Protein AF-A0A0W4ZU24-F1 (afdb_monomer)

InterPro domains:
  IPR009011 Mannose-6-phosphate receptor binding domain superfamily [G3DSA:2.70.130.10] (21-176)
  IPR009011 Mannose-6-phosphate receptor binding domain superfamily [SSF50911] (50-176)
  IPR018939 Autophagy-related protein 27 [PF09451] (7-192)
  IPR044865 MRH domain [PS51914] (21-175)

Foldseek 3Di:
DDDDDDDDPPPPPPPPPQDQQAQWDDDPNFTFHCVVVQDWFKEWDWDADPQAIKIKIKTAGRRDWDADPPPPDPVQDADGQARIKIWIWGDHPHDIDTDDIDGAHFDDKDWDDDPFFIKIKGARDPDPPQRAIEIEAEGADLCDVPPDVPQHWYFDDADPNYGYIYGYDNRGGPPDPPPPPPPPDPDDDDDDDDDDDDPPPVVVVVCVVCVVVVVVVVVVVVVVVVVVVPDDDDDDDDDD

Structure (mmCIF, N/CA/C/O backbone):
data_AF-A0A0W4ZU24-F1
#
_entry.id   AF-A0A0W4ZU24-F1
#
loop_
_atom_site.group_PDB
_atom_site.id
_atom_site.type_symbol
_atom_site.label_atom_id
_atom_site.label_alt_id
_atom_site.label_comp_id
_atom_site.label_asym_id
_atom_site.label_entity_id
_atom_site.label_seq_id
_atom_site.pdbx_PDB_ins_code
_atom_site.Cartn_x
_atom_site.Cartn_y
_atom_site.Cartn_z
_atom_site.occupancy
_atom_site.B_iso_or_equiv
_atom_site.auth_seq_id
_atom_site.auth_comp_id
_atom_site.auth_asym_id
_atom_site.auth_atom_id
_atom_site.pdbx_PDB_model_num
ATOM 1 N N . MET A 1 1 ? 40.116 40.214 39.977 1.00 44.97 1 MET A N 1
ATOM 2 C CA . MET A 1 1 ? 39.623 40.575 38.626 1.00 44.97 1 MET A CA 1
ATOM 3 C C . MET A 1 1 ? 40.516 39.820 37.649 1.00 44.97 1 MET A C 1
ATOM 5 O O . MET A 1 1 ? 41.708 40.051 37.698 1.00 44.97 1 MET A O 1
ATOM 9 N N . TYR A 1 2 ? 40.093 38.803 36.900 1.00 41.78 2 TYR A N 1
ATOM 10 C CA . TYR A 1 2 ? 38.883 38.695 36.090 1.00 41.78 2 TYR A CA 1
ATOM 11 C C . TYR A 1 2 ? 38.268 37.291 36.139 1.00 41.78 2 TYR A C 1
ATOM 13 O O . TYR A 1 2 ? 38.960 36.280 36.195 1.00 41.78 2 TYR A O 1
ATOM 21 N N . SER A 1 3 ? 36.939 37.297 36.147 1.00 45.00 3 SER A N 1
ATOM 22 C CA . SER A 1 3 ? 36.024 36.166 36.197 1.00 45.00 3 SER A CA 1
ATOM 23 C C . SER A 1 3 ? 35.655 35.723 34.779 1.00 45.00 3 SER A C 1
ATOM 25 O O . SER A 1 3 ? 35.338 36.563 33.946 1.00 45.00 3 SER A O 1
ATOM 27 N N . VAL A 1 4 ? 35.702 34.406 34.565 1.00 52.16 4 VAL A N 1
ATOM 28 C CA . VAL A 1 4 ? 34.803 33.542 33.773 1.00 52.16 4 VAL A CA 1
ATOM 29 C C . VAL A 1 4 ? 33.925 34.219 32.711 1.00 52.16 4 VAL A C 1
ATOM 31 O O . VAL A 1 4 ? 33.015 34.959 33.064 1.00 52.16 4 VAL A O 1
ATOM 34 N N . LEU A 1 5 ? 34.055 33.800 31.446 1.00 47.28 5 LEU A N 1
ATOM 35 C CA . LEU A 1 5 ? 32.887 33.613 30.575 1.00 47.28 5 LEU A CA 1
ATOM 36 C C . LEU A 1 5 ? 33.184 32.579 29.472 1.00 47.28 5 LEU A C 1
ATOM 38 O O . LEU A 1 5 ? 33.719 32.887 28.411 1.00 47.28 5 LEU A O 1
ATOM 42 N N . TRP A 1 6 ? 32.842 31.323 29.758 1.00 46.84 6 TRP A N 1
ATOM 43 C CA . TRP A 1 6 ? 32.669 30.271 28.759 1.00 46.84 6 TRP A CA 1
ATOM 44 C C . TRP A 1 6 ? 31.295 30.461 28.109 1.00 46.84 6 TRP A C 1
ATOM 46 O O . TRP A 1 6 ? 30.276 30.285 28.774 1.00 46.84 6 TRP A O 1
ATOM 56 N N . VAL A 1 7 ? 31.244 30.811 26.823 1.00 53.88 7 VAL A N 1
ATOM 57 C CA . VAL A 1 7 ? 29.999 30.754 26.042 1.00 53.88 7 VAL A CA 1
ATOM 58 C C . VAL A 1 7 ? 29.923 29.371 25.405 1.00 53.88 7 VAL A C 1
ATOM 60 O O . VAL A 1 7 ? 30.578 29.089 24.405 1.00 53.88 7 VAL A O 1
ATOM 63 N N . LEU A 1 8 ? 29.142 28.487 26.026 1.00 53.09 8 LEU A N 1
ATOM 64 C CA . LEU A 1 8 ? 28.754 27.207 25.445 1.00 53.09 8 LEU A CA 1
ATOM 65 C C . LEU A 1 8 ? 27.797 27.464 24.277 1.00 53.09 8 LEU A C 1
ATOM 67 O O . LEU A 1 8 ? 26.668 27.918 24.463 1.00 53.09 8 LEU A O 1
ATOM 71 N N . ALA A 1 9 ? 28.260 27.156 23.068 1.00 52.03 9 ALA A N 1
ATOM 72 C CA . ALA A 1 9 ? 27.432 27.088 21.877 1.00 52.03 9 ALA A CA 1
ATOM 73 C C . ALA A 1 9 ? 26.441 25.919 22.012 1.00 52.03 9 ALA A C 1
ATOM 75 O O . ALA A 1 9 ? 26.779 24.760 21.766 1.00 52.03 9 ALA A O 1
ATOM 76 N N . LEU A 1 10 ? 25.204 26.228 22.405 1.00 53.44 10 LEU A N 1
ATOM 77 C CA . LEU A 1 10 ? 24.054 25.339 22.254 1.00 53.44 10 LEU A CA 1
ATOM 78 C C . LEU A 1 10 ? 23.747 25.204 20.758 1.00 53.44 10 LEU A C 1
ATOM 80 O O . LEU A 1 10 ? 22.928 25.928 20.196 1.00 53.44 10 LEU A O 1
ATOM 84 N N . THR A 1 11 ? 24.432 24.276 20.095 1.00 59.53 11 THR A N 1
ATOM 85 C CA . THR A 1 11 ? 23.993 23.780 18.793 1.00 59.53 11 THR A CA 1
ATOM 86 C C . THR A 1 11 ? 22.723 22.970 19.028 1.00 59.53 11 THR A C 1
ATOM 88 O O . THR A 1 11 ? 22.736 21.860 19.558 1.00 59.53 11 THR A O 1
ATOM 91 N N . GLY A 1 12 ? 21.586 23.581 18.699 1.00 53.81 12 GLY A N 1
ATOM 92 C CA . GLY A 1 12 ? 20.299 22.909 18.671 1.00 53.81 12 GLY A CA 1
ATOM 93 C C . GLY A 1 12 ? 20.348 21.776 17.654 1.00 53.81 12 GLY A C 1
ATOM 94 O O . GLY A 1 12 ? 20.214 22.005 16.455 1.00 53.81 12 GLY A O 1
ATOM 95 N N . PHE A 1 13 ? 20.528 20.547 18.138 1.00 48.84 13 PHE A N 1
ATOM 96 C CA . PHE A 1 13 ? 20.163 19.352 17.394 1.00 48.84 13 PHE A CA 1
ATOM 97 C C . PHE A 1 13 ? 18.657 19.421 17.143 1.00 48.84 13 PHE A C 1
ATOM 99 O O . PHE A 1 13 ? 17.849 19.030 17.986 1.00 48.84 13 PHE A O 1
ATOM 106 N N . CYS A 1 14 ? 18.272 19.937 15.978 1.00 45.34 14 CYS A N 1
ATOM 107 C CA . CYS A 1 14 ? 16.951 19.696 15.431 1.00 45.34 14 CYS A CA 1
ATOM 108 C C . CYS A 1 14 ? 16.888 18.188 15.164 1.00 45.34 14 CYS A C 1
ATOM 110 O O . CYS A 1 14 ? 17.401 17.698 14.158 1.00 45.34 14 CYS A O 1
ATOM 112 N N . LYS A 1 15 ? 16.370 17.423 16.130 1.00 39.38 15 LYS A N 1
ATOM 113 C CA . LYS A 1 15 ? 16.057 16.014 15.915 1.00 39.38 15 LYS A CA 1
ATOM 114 C C . LYS A 1 15 ? 15.012 15.990 14.807 1.00 39.38 15 LYS A C 1
ATOM 116 O O . LYS A 1 15 ? 13.873 16.389 15.030 1.00 39.38 15 LYS A O 1
ATOM 121 N N . SER A 1 16 ? 15.408 15.554 13.617 1.00 41.25 16 SER A N 1
ATOM 122 C CA . SER A 1 16 ? 14.472 15.114 12.591 1.00 41.25 16 SER A CA 1
ATOM 123 C C . SER A 1 16 ? 13.737 13.921 13.192 1.00 41.25 16 SER A C 1
ATOM 125 O O . SER A 1 16 ? 14.263 12.810 13.257 1.00 41.25 16 SER A O 1
ATOM 127 N N . VAL A 1 17 ? 12.553 14.170 13.744 1.00 41.75 17 VAL A N 1
ATOM 128 C CA . VAL A 1 17 ? 11.634 13.102 14.119 1.00 41.75 17 VAL A CA 1
ATOM 129 C C . VAL A 1 17 ? 11.127 12.551 12.798 1.00 41.75 17 VAL A C 1
ATOM 131 O O . VAL A 1 17 ? 10.238 13.126 12.186 1.00 41.75 17 VAL A O 1
ATOM 134 N N . PHE A 1 18 ? 11.758 11.485 12.310 1.00 46.06 18 PHE A N 1
ATOM 135 C CA . PHE A 1 18 ? 11.183 10.690 11.23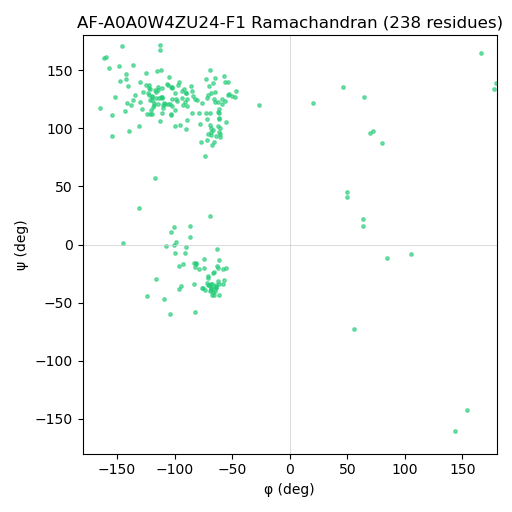6 1.00 46.06 18 PHE A CA 1
ATOM 136 C C . PHE A 1 18 ? 9.860 10.131 11.763 1.00 46.06 18 PHE A C 1
ATOM 138 O O . PHE A 1 18 ? 9.873 9.340 12.710 1.00 46.06 18 PHE A O 1
ATOM 145 N N . GLY A 1 19 ? 8.734 10.567 11.196 1.00 47.31 19 GLY A N 1
ATOM 146 C CA . GLY A 1 19 ? 7.428 10.032 11.544 1.00 47.31 19 GLY A CA 1
ATOM 147 C C . GLY A 1 19 ? 7.389 8.546 11.209 1.00 47.31 19 GLY A C 1
ATOM 148 O O . GLY A 1 19 ? 7.544 8.146 10.057 1.00 47.31 19 GLY A O 1
ATOM 149 N N . PHE A 1 20 ? 7.229 7.698 12.219 1.00 58.06 20 PHE A N 1
ATOM 150 C CA . PHE A 1 20 ? 6.863 6.306 11.999 1.00 58.06 20 PHE A CA 1
ATOM 151 C C . PHE A 1 20 ? 5.338 6.243 11.994 1.00 58.06 20 PHE A C 1
ATOM 153 O O . PHE A 1 20 ? 4.690 6.709 12.934 1.00 58.06 20 PHE A O 1
ATOM 160 N N . PHE A 1 21 ? 4.752 5.699 10.927 1.00 71.25 21 PHE A N 1
ATOM 161 C CA . PHE A 1 21 ? 3.343 5.328 10.956 1.00 71.25 21 PHE A CA 1
ATOM 162 C C . PHE A 1 21 ? 3.167 4.254 12.031 1.00 71.25 21 PHE A C 1
ATOM 164 O O . PHE A 1 21 ? 3.715 3.160 11.911 1.00 71.25 21 PHE A O 1
ATOM 171 N N . ASN A 1 22 ? 2.444 4.587 13.097 1.00 80.12 22 ASN A N 1
ATOM 172 C CA . ASN A 1 22 ? 2.086 3.612 14.113 1.00 80.12 22 ASN A CA 1
ATOM 173 C C . ASN A 1 22 ? 0.856 2.840 13.624 1.00 80.12 22 ASN A C 1
ATOM 175 O O . ASN A 1 22 ? -0.145 3.464 13.268 1.00 80.12 22 ASN A O 1
ATOM 179 N N . CYS A 1 23 ? 0.941 1.509 13.588 1.00 87.06 23 CYS A N 1
ATOM 180 C CA . CYS A 1 23 ? -0.172 0.644 13.191 1.00 87.06 23 CYS A CA 1
ATOM 181 C C . CYS A 1 23 ? -1.265 0.534 14.253 1.00 87.06 23 CYS A C 1
ATOM 183 O O . CYS A 1 23 ? -2.377 0.130 13.918 1.00 87.06 23 CYS A O 1
ATOM 185 N N . ASN A 1 24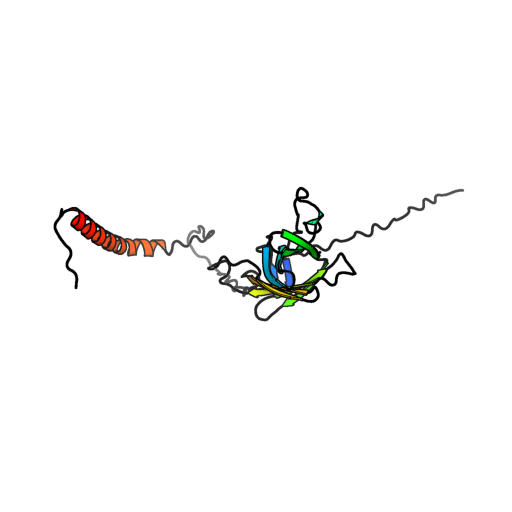 ? -0.973 0.994 15.471 1.00 88.94 24 ASN A N 1
ATOM 186 C CA . ASN A 1 24 ? -1.940 1.143 16.546 1.00 88.94 24 ASN A CA 1
ATOM 187 C C . ASN A 1 24 ? -2.302 2.613 16.698 1.00 88.94 24 ASN A C 1
ATOM 189 O O . ASN A 1 24 ? -1.435 3.464 16.930 1.00 88.94 24 ASN A O 1
ATOM 193 N N . PHE A 1 25 ? -3.581 2.926 16.538 1.00 88.88 25 PHE A N 1
ATOM 194 C CA . PHE A 1 25 ? -4.069 4.291 16.650 1.00 88.88 25 PHE A CA 1
ATOM 195 C C . PHE A 1 25 ? -5.566 4.338 16.931 1.00 88.88 25 PHE A C 1
ATOM 197 O O . PHE A 1 25 ? -6.310 3.405 16.650 1.00 88.88 25 PHE A O 1
ATOM 204 N N . GLU A 1 26 ? -6.003 5.488 17.418 1.00 89.31 26 GLU A N 1
ATOM 205 C CA . GLU A 1 26 ? -7.397 5.776 17.720 1.00 89.31 26 GLU A CA 1
ATOM 206 C C . GLU A 1 26 ? -7.978 6.733 16.670 1.00 89.31 26 GLU A C 1
ATOM 208 O O . GLU A 1 26 ? -7.307 7.678 16.239 1.00 89.31 26 GLU A O 1
ATOM 213 N N . VAL A 1 27 ? -9.212 6.479 16.231 1.00 88.88 27 VAL A N 1
ATOM 214 C CA . VAL A 1 27 ? -10.006 7.387 15.385 1.00 88.88 27 VAL A CA 1
ATOM 215 C C . VAL A 1 27 ? -11.424 7.414 15.937 1.00 88.88 27 VAL A C 1
ATOM 217 O O . VAL A 1 27 ? -12.042 6.360 16.059 1.00 88.88 27 VAL A O 1
ATOM 220 N N . ASP A 1 28 ? -11.939 8.599 16.269 1.00 87.00 28 ASP A N 1
ATOM 221 C CA . ASP A 1 28 ? -13.297 8.791 16.802 1.00 87.00 28 ASP A CA 1
ATOM 222 C C . ASP A 1 28 ? -13.637 7.858 17.987 1.00 87.00 28 ASP A C 1
ATOM 224 O O . ASP A 1 28 ? -14.706 7.251 18.030 1.00 87.00 28 ASP A O 1
ATOM 228 N N . ASN A 1 29 ? -12.713 7.727 18.948 1.00 85.56 29 ASN A N 1
ATOM 229 C CA . ASN A 1 29 ? -12.796 6.836 20.117 1.00 85.56 29 ASN A CA 1
ATOM 230 C C . ASN A 1 29 ? -12.833 5.328 19.807 1.00 85.56 29 ASN A C 1
ATOM 232 O O . ASN A 1 29 ? -13.189 4.517 20.662 1.00 85.56 29 ASN A O 1
ATOM 236 N N . VAL A 1 30 ? -12.474 4.930 18.585 1.00 85.69 30 VAL A N 1
ATOM 237 C CA . VAL A 1 30 ? -12.307 3.526 18.205 1.00 85.69 30 VAL A CA 1
ATOM 238 C C . VAL A 1 30 ? -10.823 3.239 18.026 1.00 85.69 30 VAL A C 1
ATOM 240 O O . VAL A 1 30 ? -10.152 3.853 17.194 1.00 85.69 30 VAL A O 1
ATOM 243 N N . ASN A 1 31 ? -10.319 2.280 18.800 1.00 89.31 31 ASN A N 1
ATOM 244 C CA . ASN A 1 31 ? -8.950 1.797 18.676 1.00 89.31 31 ASN A CA 1
ATOM 245 C C . ASN A 1 31 ? -8.842 0.801 17.523 1.00 89.31 31 ASN A C 1
ATOM 247 O O . ASN A 1 31 ? -9.543 -0.212 17.491 1.00 89.31 31 ASN A O 1
AT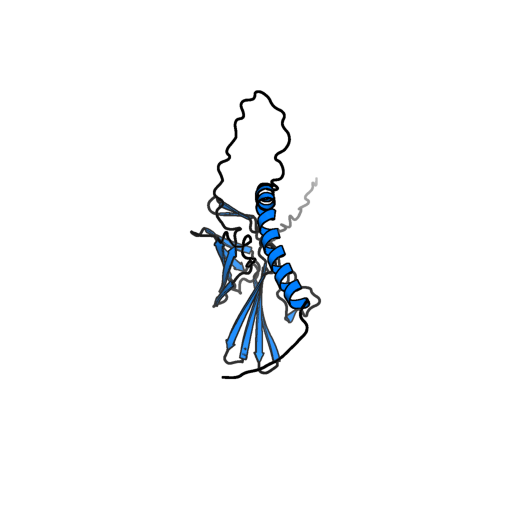OM 251 N N . PHE A 1 32 ? -7.933 1.090 16.599 1.00 89.06 32 PHE A N 1
ATOM 252 C CA . PHE A 1 32 ? -7.578 0.224 15.489 1.00 89.06 32 PHE A CA 1
ATOM 253 C C . PHE A 1 32 ? -6.167 -0.312 15.683 1.00 89.06 32 PHE A C 1
ATOM 255 O O . PHE A 1 32 ? -5.240 0.436 15.999 1.00 89.06 32 PHE A O 1
ATOM 262 N N . ASP A 1 33 ? -6.034 -1.610 15.442 1.00 89.75 33 ASP A N 1
ATOM 263 C CA . ASP A 1 33 ? -4.771 -2.333 15.415 1.00 89.75 33 ASP A CA 1
ATOM 264 C C . ASP A 1 33 ? -4.625 -2.967 14.027 1.00 89.75 33 ASP A C 1
ATOM 266 O O . ASP A 1 33 ? -5.412 -3.828 13.618 1.00 89.75 33 ASP A O 1
ATOM 270 N N . LEU A 1 34 ? -3.647 -2.469 13.270 1.00 89.12 34 LEU A N 1
ATOM 271 C CA . LEU A 1 34 ? -3.301 -2.957 11.937 1.00 89.12 34 LEU A CA 1
ATOM 272 C C . LEU A 1 34 ? -2.036 -3.830 11.936 1.00 89.12 34 LEU A C 1
ATOM 274 O O . LEU A 1 34 ? -1.538 -4.138 10.856 1.00 89.12 34 LEU A O 1
ATOM 278 N N . GLU A 1 35 ? -1.511 -4.251 13.089 1.00 87.56 35 GLU A N 1
ATOM 279 C CA . GLU A 1 35 ? -0.304 -5.091 13.168 1.00 87.56 35 GLU A CA 1
ATOM 280 C C . GLU A 1 35 ? -0.488 -6.448 12.491 1.00 87.56 35 GLU A C 1
ATOM 282 O O . GLU A 1 35 ? 0.439 -6.973 11.880 1.00 87.56 35 GLU A O 1
ATOM 287 N N . ALA A 1 36 ? -1.707 -6.992 12.498 1.00 85.62 36 ALA A N 1
ATOM 288 C CA . ALA A 1 36 ? -2.019 -8.211 11.751 1.00 85.62 36 ALA A CA 1
ATOM 289 C C . ALA A 1 36 ? -1.830 -8.053 10.225 1.00 85.62 36 ALA A C 1
ATOM 291 O O . ALA A 1 36 ? -1.793 -9.048 9.503 1.00 85.62 36 ALA A O 1
ATOM 292 N N . LEU A 1 37 ? -1.688 -6.818 9.728 1.00 87.12 37 LEU A N 1
ATOM 293 C CA . LEU A 1 37 ? -1.349 -6.496 8.344 1.00 87.12 37 LEU A CA 1
ATOM 294 C C . LEU A 1 37 ? 0.140 -6.142 8.166 1.00 87.12 37 LEU A C 1
ATOM 296 O O . LEU A 1 37 ? 0.495 -5.583 7.128 1.00 87.12 37 LEU A O 1
ATOM 300 N N . ASP A 1 38 ? 1.023 -6.443 9.125 1.00 87.88 38 ASP A N 1
ATOM 301 C CA . ASP A 1 38 ? 2.465 -6.184 9.008 1.00 87.88 38 ASP A CA 1
ATOM 302 C C . ASP A 1 38 ? 3.149 -7.166 8.043 1.00 87.88 38 ASP A C 1
ATOM 304 O O . ASP A 1 38 ? 3.836 -8.118 8.416 1.00 87.88 38 ASP A O 1
ATOM 308 N N . ASN A 1 39 ? 2.943 -6.936 6.751 1.00 87.06 39 ASN A N 1
ATOM 309 C CA . ASN A 1 39 ? 3.623 -7.645 5.681 1.00 87.06 39 ASN A CA 1
ATOM 310 C C . ASN A 1 39 ? 3.869 -6.715 4.484 1.00 87.06 39 ASN A C 1
ATOM 312 O O . ASN A 1 39 ? 3.387 -5.582 4.439 1.00 87.06 39 ASN A O 1
ATOM 316 N N . ILE A 1 40 ? 4.656 -7.190 3.518 1.00 88.00 40 ILE A N 1
ATOM 317 C CA . ILE A 1 40 ? 4.821 -6.525 2.228 1.00 88.00 40 ILE A CA 1
ATOM 318 C C . ILE A 1 40 ? 3.805 -7.123 1.263 1.00 88.00 40 ILE A C 1
ATOM 320 O O . ILE A 1 40 ? 3.843 -8.317 0.976 1.00 88.00 40 ILE A O 1
ATOM 324 N N . TYR A 1 41 ? 2.928 -6.271 0.751 1.00 91.12 41 TYR A N 1
ATOM 325 C CA . TYR A 1 41 ? 1.908 -6.634 -0.220 1.00 91.12 41 TYR A CA 1
ATOM 326 C C . TYR A 1 41 ? 2.288 -6.128 -1.599 1.00 91.12 41 TYR A C 1
ATOM 328 O O . TYR A 1 41 ? 2.830 -5.029 -1.738 1.00 91.12 41 TYR A O 1
ATOM 336 N N . TYR A 1 42 ? 1.961 -6.914 -2.619 1.00 90.81 42 TYR A N 1
ATOM 337 C CA . TYR A 1 42 ? 2.250 -6.588 -4.006 1.00 90.81 42 TYR A CA 1
ATOM 338 C C . TYR A 1 42 ? 0.952 -6.427 -4.779 1.00 90.81 42 TYR A C 1
ATOM 340 O O . TYR A 1 42 ? 0.107 -7.316 -4.791 1.00 90.81 42 TYR A O 1
ATOM 348 N N . VAL A 1 43 ? 0.803 -5.283 -5.437 1.00 93.38 43 VAL A N 1
ATOM 349 C CA . VAL A 1 43 ? -0.364 -4.977 -6.258 1.00 93.38 43 VAL A CA 1
ATOM 350 C C . VAL A 1 43 ? 0.101 -4.633 -7.655 1.00 93.38 43 VAL A C 1
ATOM 352 O O . VAL A 1 43 ? 0.723 -3.594 -7.880 1.00 93.38 43 VAL A O 1
ATOM 355 N N . THR A 1 44 ? -0.225 -5.502 -8.602 1.00 91.38 44 THR A N 1
ATOM 356 C CA . THR A 1 44 ? 0.165 -5.340 -9.999 1.00 91.38 44 THR A CA 1
ATOM 357 C C . THR A 1 44 ? -1.025 -4.916 -10.848 1.00 91.38 44 THR A C 1
ATOM 359 O O . THR A 1 44 ? -2.132 -5.430 -10.714 1.00 91.38 44 THR A O 1
ATOM 362 N N . SER A 1 45 ? -0.780 -3.964 -11.742 1.00 91.50 45 SER A N 1
ATOM 363 C CA . SER A 1 45 ? -1.718 -3.512 -12.766 1.00 91.50 45 SER A CA 1
ATOM 364 C C . SER A 1 45 ? -1.056 -3.619 -14.135 1.00 91.50 45 SER A C 1
ATOM 366 O O . SER A 1 45 ? 0.119 -3.283 -14.288 1.00 91.50 45 SER A O 1
ATOM 368 N N . LEU A 1 46 ? -1.813 -4.104 -15.115 1.00 92.06 46 LEU A N 1
ATOM 369 C CA . LEU A 1 46 ? -1.377 -4.279 -16.496 1.00 92.06 46 LEU A CA 1
ATOM 370 C C . LEU A 1 46 ? -2.322 -3.495 -17.402 1.00 92.06 46 LEU A C 1
ATOM 372 O O . LEU A 1 46 ? -3.540 -3.615 -17.267 1.00 92.06 46 LEU A O 1
ATOM 376 N N . TYR A 1 47 ? -1.773 -2.691 -18.304 1.00 90.38 47 TYR A N 1
ATOM 377 C CA . TYR A 1 47 ? -2.550 -1.982 -19.317 1.00 90.38 47 TYR A CA 1
ATOM 378 C C . TYR A 1 47 ? -1.741 -1.805 -20.599 1.00 90.38 47 TYR A C 1
ATOM 380 O O . TYR A 1 47 ? -0.513 -1.755 -20.570 1.00 90.38 47 TYR A O 1
ATOM 388 N N . ASN A 1 48 ? -2.441 -1.692 -21.724 1.00 91.56 48 ASN A N 1
ATOM 389 C CA . ASN A 1 48 ? -1.822 -1.423 -23.017 1.00 91.56 48 ASN A CA 1
ATOM 390 C C . ASN A 1 48 ? -1.637 0.090 -23.180 1.00 91.56 48 ASN A C 1
ATOM 392 O O . ASN A 1 48 ? -2.570 0.855 -22.928 1.00 91.56 48 ASN A O 1
ATOM 396 N N . SER A 1 49 ? -0.445 0.512 -23.585 1.00 88.19 49 SER A N 1
ATOM 397 C CA . SER A 1 49 ? -0.152 1.864 -24.057 1.00 88.19 49 SER A CA 1
ATOM 398 C C . SER A 1 49 ? 0.192 1.829 -25.546 1.00 88.19 49 SER A C 1
ATOM 400 O O . SER A 1 49 ? 0.383 0.759 -26.125 1.00 88.19 49 SER A O 1
ATOM 402 N N . ASP A 1 50 ? 0.322 3.004 -26.159 1.00 87.06 50 ASP A N 1
ATOM 403 C CA . ASP A 1 50 ? 0.745 3.129 -27.561 1.00 87.06 50 ASP A CA 1
ATOM 404 C C . ASP A 1 50 ? 2.174 2.600 -27.800 1.00 87.06 50 ASP A C 1
ATOM 406 O O . ASP A 1 50 ? 2.554 2.295 -28.927 1.00 87.06 50 ASP A O 1
ATOM 410 N N . GLU A 1 51 ? 2.969 2.471 -26.734 1.00 85.94 51 GLU A N 1
ATOM 411 C CA . GLU A 1 51 ? 4.373 2.056 -26.778 1.00 85.94 51 GLU A CA 1
ATOM 412 C C . GLU A 1 51 ? 4.604 0.576 -26.424 1.00 85.94 51 GLU A C 1
ATOM 414 O O . GLU A 1 51 ? 5.743 0.105 -26.520 1.00 85.94 51 GLU A O 1
ATOM 419 N N . GLY A 1 52 ? 3.563 -0.139 -25.980 1.00 88.25 52 GLY A N 1
ATOM 420 C CA . GLY A 1 52 ? 3.643 -1.539 -25.559 1.00 88.25 52 GLY A CA 1
ATOM 421 C C . GLY A 1 52 ? 2.748 -1.883 -24.365 1.00 88.25 52 GLY A C 1
ATOM 422 O O . GLY A 1 52 ? 1.790 -1.182 -24.039 1.00 88.25 52 GLY A O 1
ATOM 423 N N . ILE A 1 53 ? 3.055 -2.991 -23.688 1.00 90.81 53 ILE A N 1
ATOM 424 C CA . ILE A 1 53 ? 2.327 -3.410 -22.483 1.00 90.81 53 ILE A CA 1
ATOM 425 C C . ILE A 1 53 ? 3.022 -2.806 -21.269 1.00 90.81 53 ILE A C 1
ATOM 427 O O . ILE A 1 53 ? 4.200 -3.061 -21.022 1.00 90.81 53 ILE A O 1
ATOM 431 N N . VAL A 1 54 ? 2.294 -2.032 -20.472 1.00 91.62 54 VAL A N 1
ATOM 432 C CA . VAL A 1 54 ? 2.810 -1.465 -19.230 1.00 91.62 54 VAL A CA 1
ATOM 433 C C . VAL A 1 54 ? 2.378 -2.325 -18.052 1.00 91.62 54 VAL A C 1
ATOM 435 O O . VAL A 1 54 ? 1.189 -2.500 -17.787 1.00 91.62 54 VAL A O 1
ATOM 438 N N . ASN A 1 55 ? 3.360 -2.796 -17.292 1.00 91.31 55 ASN A N 1
ATOM 439 C CA . ASN A 1 55 ? 3.174 -3.377 -15.973 1.00 91.31 55 ASN A CA 1
ATOM 440 C C . ASN A 1 55 ? 3.574 -2.354 -14.920 1.00 91.31 55 ASN A C 1
ATOM 442 O O . ASN A 1 55 ? 4.690 -1.839 -14.918 1.00 91.31 55 ASN A O 1
ATOM 446 N N . ARG A 1 56 ? 2.668 -2.066 -13.995 1.00 90.56 56 ARG A N 1
ATOM 447 C CA . ARG A 1 56 ? 2.988 -1.290 -12.807 1.00 90.56 56 ARG A CA 1
ATOM 448 C C . ARG A 1 56 ? 2.733 -2.129 -11.573 1.00 90.56 56 ARG A C 1
ATOM 450 O O . ARG A 1 56 ? 1.588 -2.488 -11.301 1.00 90.56 56 ARG A O 1
ATOM 457 N N . THR A 1 57 ? 3.795 -2.371 -10.816 1.00 91.56 57 THR A N 1
ATOM 458 C CA . THR A 1 57 ? 3.756 -3.127 -9.566 1.00 91.56 57 THR A CA 1
ATOM 459 C C . THR A 1 57 ? 4.020 -2.205 -8.386 1.00 91.56 57 THR A C 1
ATOM 4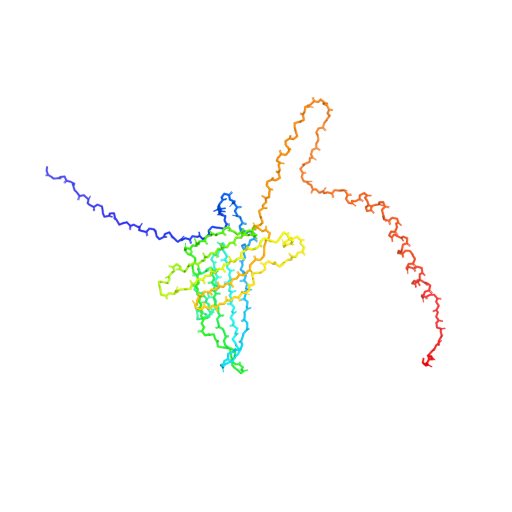61 O O . THR A 1 57 ? 5.011 -1.476 -8.353 1.00 91.56 57 THR A O 1
ATOM 464 N N . TRP A 1 58 ? 3.115 -2.239 -7.414 1.00 92.00 58 TRP A N 1
ATOM 465 C CA . TRP A 1 58 ? 3.201 -1.506 -6.162 1.00 92.00 58 TRP A CA 1
ATOM 466 C C . TRP A 1 58 ? 3.553 -2.459 -5.027 1.00 92.00 58 TRP A C 1
ATOM 468 O O . TRP A 1 58 ? 2.807 -3.394 -4.765 1.00 92.00 58 TRP A O 1
ATOM 478 N N . SER A 1 59 ? 4.665 -2.207 -4.346 1.00 91.19 59 SER A N 1
ATOM 479 C CA . SER A 1 59 ? 5.008 -2.844 -3.072 1.00 91.19 59 SER A CA 1
ATOM 480 C C . SER A 1 59 ? 4.529 -1.942 -1.940 1.00 91.19 59 SER A C 1
ATOM 482 O O . SER A 1 59 ? 4.867 -0.757 -1.923 1.00 91.19 59 SER A O 1
ATOM 484 N N . ILE A 1 60 ? 3.739 -2.468 -1.013 1.00 90.88 60 ILE A N 1
ATOM 485 C CA . ILE A 1 60 ? 3.089 -1.704 0.056 1.00 90.88 60 ILE A CA 1
ATOM 486 C C . ILE A 1 60 ? 3.411 -2.350 1.396 1.00 90.88 60 ILE A C 1
ATOM 488 O O . ILE A 1 60 ? 3.239 -3.552 1.566 1.00 90.88 60 ILE A O 1
ATOM 492 N N . SER A 1 61 ? 3.841 -1.538 2.352 1.00 89.62 61 SER A N 1
ATOM 493 C CA . SER A 1 61 ? 4.071 -1.938 3.733 1.00 89.62 61 SER A CA 1
ATOM 494 C C . SER A 1 61 ? 3.632 -0.816 4.672 1.00 89.62 61 SER A C 1
ATOM 496 O O . SER A 1 61 ? 4.104 0.319 4.566 1.00 89.62 61 SER A O 1
ATOM 498 N N . LEU A 1 62 ? 2.695 -1.123 5.573 1.00 87.69 62 LEU A N 1
ATOM 499 C CA . LEU A 1 62 ? 2.079 -0.128 6.456 1.00 87.69 62 LEU A CA 1
ATOM 500 C C . LEU A 1 62 ? 2.951 0.162 7.681 1.00 87.69 62 LEU A C 1
ATOM 502 O O . LEU A 1 62 ? 3.354 1.305 7.885 1.00 87.69 62 LEU A O 1
ATOM 506 N N . CYS A 1 63 ? 3.255 -0.871 8.471 1.00 86.00 63 CYS A N 1
ATOM 507 C CA . CYS A 1 63 ? 3.885 -0.725 9.788 1.00 86.00 63 CYS A CA 1
ATOM 508 C C . CYS A 1 63 ? 5.405 -0.584 9.702 1.00 86.00 63 CYS A C 1
ATOM 510 O O . CYS A 1 63 ? 6.024 0.152 10.470 1.00 86.00 63 CYS A O 1
ATOM 512 N N . ARG A 1 64 ? 6.018 -1.265 8.731 1.00 84.94 64 ARG A N 1
ATOM 513 C CA . ARG A 1 64 ? 7.467 -1.256 8.522 1.00 84.94 64 ARG A CA 1
ATOM 514 C C . ARG A 1 64 ? 7.850 -0.555 7.228 1.00 84.94 64 ARG A C 1
ATOM 516 O O . ARG A 1 64 ? 7.118 -0.577 6.239 1.00 84.94 64 ARG A O 1
ATOM 523 N N . LYS A 1 65 ? 9.034 0.050 7.225 1.00 85.06 65 LYS A N 1
ATOM 524 C CA . LYS A 1 65 ? 9.631 0.603 6.007 1.00 85.06 65 LYS A CA 1
ATOM 525 C C . LYS A 1 65 ? 10.109 -0.536 5.111 1.00 85.06 65 LYS A C 1
ATOM 527 O O . LYS A 1 65 ? 10.649 -1.528 5.601 1.00 85.06 65 LYS A O 1
ATOM 532 N N . LEU A 1 66 ? 9.944 -0.376 3.804 1.00 83.88 66 LEU A N 1
ATOM 533 C CA . LEU A 1 66 ? 10.455 -1.318 2.821 1.00 83.88 66 LEU A CA 1
ATOM 534 C C . LEU A 1 66 ? 11.984 -1.293 2.857 1.00 83.88 66 LEU A C 1
ATOM 536 O O . LEU A 1 66 ? 12.622 -0.241 2.724 1.00 83.88 66 LEU A O 1
ATOM 540 N N . ASN A 1 67 ? 12.556 -2.477 3.047 1.00 76.50 67 ASN A N 1
ATOM 541 C CA . ASN A 1 67 ? 13.984 -2.709 2.971 1.00 76.50 67 ASN A CA 1
ATOM 542 C C . ASN A 1 67 ? 14.248 -3.591 1.755 1.00 76.50 67 ASN A C 1
ATOM 544 O O . ASN A 1 67 ? 13.913 -4.773 1.755 1.00 76.50 67 ASN A O 1
ATOM 548 N N . PHE A 1 68 ? 14.800 -2.991 0.706 1.00 70.25 68 PHE A N 1
ATOM 549 C CA . PHE A 1 68 ? 15.201 -3.718 -0.487 1.00 70.25 68 PHE A CA 1
ATOM 550 C C . PHE A 1 68 ? 16.676 -4.096 -0.372 1.00 70.25 68 PHE A C 1
ATOM 552 O O . PHE A 1 68 ? 17.517 -3.256 -0.035 1.00 70.25 68 PHE A O 1
ATOM 559 N N . ASP A 1 69 ? 16.994 -5.359 -0.657 1.00 59.75 69 ASP A N 1
ATOM 560 C CA . ASP A 1 69 ? 18.365 -5.852 -0.618 1.00 59.75 69 ASP A CA 1
ATOM 561 C C . ASP A 1 69 ? 19.254 -5.061 -1.584 1.00 59.75 69 ASP A C 1
ATOM 563 O O . ASP A 1 69 ? 19.063 -5.063 -2.800 1.00 59.75 69 ASP A O 1
ATOM 567 N N . LYS A 1 70 ? 20.298 -4.429 -1.039 1.00 56.56 70 LYS A N 1
ATOM 568 C CA . LYS A 1 70 ? 21.254 -3.578 -1.776 1.00 56.56 70 LYS A CA 1
ATOM 569 C C . LYS A 1 70 ? 22.065 -4.321 -2.853 1.00 56.56 70 LYS A C 1
ATOM 571 O O . LYS A 1 70 ? 22.892 -3.697 -3.513 1.00 56.56 70 LYS A O 1
ATOM 576 N N . LYS A 1 71 ? 21.894 -5.644 -2.977 1.00 51.97 71 LYS A N 1
ATOM 577 C CA . LYS A 1 71 ? 22.598 -6.513 -3.935 1.00 51.97 71 LYS A CA 1
ATOM 578 C C . LYS A 1 71 ? 21.986 -6.496 -5.339 1.00 51.97 71 LYS A C 1
ATOM 580 O O . LYS A 1 71 ? 22.661 -6.909 -6.274 1.00 51.97 71 LYS A O 1
ATOM 585 N N . ILE A 1 72 ? 20.754 -6.015 -5.494 1.00 53.72 72 ILE A N 1
ATOM 586 C CA . ILE A 1 72 ? 20.106 -5.815 -6.795 1.00 53.72 72 ILE A CA 1
ATOM 587 C C . ILE A 1 72 ? 20.309 -4.335 -7.188 1.00 53.72 72 ILE A C 1
ATOM 589 O O . ILE A 1 72 ? 20.328 -3.455 -6.327 1.00 53.72 72 ILE A O 1
ATOM 593 N N . SER A 1 73 ? 20.595 -4.055 -8.462 1.00 48.00 73 SER A N 1
ATOM 594 C CA . SER A 1 73 ? 21.055 -2.748 -8.967 1.00 48.00 73 SER A CA 1
ATOM 595 C C . SER A 1 73 ? 20.173 -1.572 -8.512 1.00 48.00 73 SER A C 1
ATOM 597 O O . SER A 1 73 ? 18.959 -1.566 -8.705 1.00 48.00 73 SER A O 1
ATOM 599 N N . LYS A 1 74 ? 20.811 -0.539 -7.938 1.00 51.88 74 LYS A N 1
ATOM 600 C CA . LYS A 1 74 ? 20.180 0.659 -7.339 1.00 51.88 74 LYS A CA 1
ATOM 601 C C . LYS A 1 74 ? 19.234 1.441 -8.266 1.00 51.88 74 LYS A C 1
ATOM 603 O O . LYS A 1 74 ? 18.415 2.197 -7.764 1.00 51.88 74 LYS A O 1
ATOM 608 N N . GLU A 1 75 ? 19.348 1.275 -9.580 1.00 50.03 75 GLU A N 1
ATOM 609 C CA . GLU A 1 75 ? 18.487 1.921 -10.587 1.00 50.03 75 GLU A CA 1
ATOM 610 C C . GLU A 1 75 ? 17.076 1.322 -10.671 1.00 50.03 75 GLU A C 1
ATOM 612 O O . GLU A 1 75 ? 16.152 1.984 -11.133 1.00 50.03 75 GLU A O 1
ATOM 617 N N . TYR A 1 76 ? 16.893 0.090 -10.191 1.00 53.25 76 TYR A N 1
ATOM 618 C CA . TYR A 1 76 ? 15.662 -0.688 -10.371 1.00 53.25 76 TYR A CA 1
ATOM 619 C C . TYR A 1 76 ? 14.830 -0.807 -9.089 1.00 53.25 76 TYR A C 1
ATOM 621 O O . TYR A 1 76 ? 13.768 -1.428 -9.089 1.00 53.25 76 TYR A O 1
ATOM 629 N N . LEU A 1 77 ? 15.312 -0.239 -7.982 1.00 63.97 77 LEU A N 1
ATOM 630 C CA . LEU A 1 77 ? 14.740 -0.427 -6.653 1.00 63.97 77 LEU A CA 1
ATOM 631 C C . LEU A 1 77 ? 14.336 0.905 -6.050 1.00 63.97 77 LEU A C 1
ATOM 633 O O . LEU A 1 77 ? 15.076 1.886 -6.105 1.00 63.97 77 LEU A O 1
ATOM 637 N N . CYS A 1 78 ? 13.165 0.921 -5.424 1.00 68.88 78 CYS A N 1
ATOM 638 C CA . CYS A 1 78 ? 12.734 2.067 -4.643 1.00 68.88 78 CYS A CA 1
ATOM 639 C C . CYS A 1 78 ? 13.743 2.404 -3.551 1.00 68.88 78 CYS A C 1
ATOM 641 O O . CYS A 1 78 ? 14.344 1.520 -2.934 1.00 68.88 78 CYS A O 1
ATOM 643 N N . SER A 1 79 ? 13.882 3.705 -3.292 1.00 66.00 79 SER A N 1
ATOM 644 C CA . SER A 1 79 ? 14.697 4.233 -2.206 1.00 66.00 79 SER A CA 1
ATOM 645 C C . SER A 1 79 ? 14.403 3.482 -0.908 1.00 66.00 79 SER A C 1
ATOM 647 O O . SER A 1 79 ? 13.249 3.352 -0.493 1.00 66.00 79 SER A O 1
ATOM 649 N N . SER A 1 80 ? 15.462 2.974 -0.276 1.00 70.25 80 SER A N 1
ATOM 650 C CA . SER A 1 80 ? 15.372 2.329 1.033 1.00 70.25 80 SER A CA 1
ATOM 651 C C . SER A 1 80 ? 14.660 3.260 2.012 1.00 70.25 80 SER A C 1
ATOM 653 O O . SER A 1 80 ? 15.059 4.414 2.155 1.00 70.25 80 SER A O 1
ATOM 655 N N . GLY A 1 81 ? 13.651 2.751 2.718 1.00 77.31 81 GLY A N 1
ATOM 656 C CA . GLY A 1 81 ? 12.905 3.535 3.703 1.00 77.31 81 GLY A CA 1
ATOM 657 C C . GLY A 1 81 ? 11.502 3.973 3.276 1.00 77.31 81 GLY A C 1
ATOM 658 O O . GLY A 1 81 ? 10.773 4.476 4.130 1.00 77.31 81 GLY A O 1
ATOM 659 N N . ALA A 1 82 ? 11.106 3.778 2.013 1.00 84.88 82 ALA A N 1
ATOM 660 C CA . ALA A 1 82 ? 9.739 4.039 1.558 1.00 84.88 82 ALA A CA 1
ATOM 661 C C . ALA A 1 82 ? 8.747 3.031 2.162 1.00 84.88 82 ALA A C 1
ATOM 663 O O . ALA A 1 82 ? 9.100 1.885 2.418 1.00 84.88 82 ALA A O 1
ATOM 664 N N . ASN A 1 83 ? 7.495 3.431 2.359 1.00 88.38 83 ASN A N 1
ATOM 665 C CA . ASN A 1 83 ? 6.418 2.529 2.783 1.00 88.38 83 ASN A CA 1
ATOM 666 C C . ASN A 1 83 ? 5.637 1.982 1.588 1.00 88.38 83 ASN A C 1
ATOM 668 O O . ASN A 1 83 ? 5.221 0.826 1.585 1.00 88.38 83 ASN A O 1
ATOM 672 N N . ILE A 1 84 ? 5.461 2.808 0.554 1.00 90.06 84 ILE A N 1
ATOM 673 C CA . ILE A 1 84 ? 4.879 2.393 -0.721 1.00 90.06 84 ILE A CA 1
ATOM 674 C C . ILE A 1 84 ? 5.892 2.664 -1.826 1.00 90.06 84 ILE A C 1
ATOM 676 O O . ILE A 1 84 ? 6.499 3.730 -1.894 1.00 90.06 84 ILE A O 1
ATOM 680 N N . CYS A 1 85 ? 6.069 1.684 -2.695 1.00 89.00 85 CYS A N 1
ATOM 681 C CA . CYS A 1 85 ? 7.022 1.692 -3.788 1.00 89.00 85 CYS A CA 1
ATOM 682 C C . CYS A 1 85 ? 6.307 1.291 -5.074 1.00 89.00 85 CYS A C 1
ATOM 684 O O . CYS A 1 85 ? 5.724 0.216 -5.123 1.00 89.00 85 CYS A O 1
ATOM 686 N N . GLY A 1 86 ? 6.343 2.130 -6.103 1.00 89.56 86 GLY A N 1
ATOM 687 C CA . GLY A 1 86 ? 5.789 1.824 -7.419 1.00 89.56 86 GLY A CA 1
ATOM 688 C C . GLY A 1 86 ? 6.891 1.655 -8.450 1.00 89.56 86 GLY A C 1
ATOM 689 O O . GLY A 1 86 ? 7.690 2.569 -8.634 1.00 89.56 86 GLY A O 1
ATOM 690 N N . VAL A 1 87 ? 6.898 0.526 -9.153 1.00 88.25 87 VAL A N 1
ATOM 691 C CA . VAL A 1 87 ? 7.794 0.265 -10.285 1.00 88.25 87 VAL A CA 1
ATOM 692 C C . VAL A 1 87 ? 6.953 0.146 -11.550 1.00 88.25 87 VAL A C 1
ATOM 694 O O . VAL A 1 87 ? 6.045 -0.684 -11.617 1.00 88.25 87 VAL A O 1
ATOM 697 N N . LYS A 1 88 ? 7.222 1.010 -12.535 1.00 89.12 88 LYS A N 1
ATOM 698 C CA . LYS A 1 88 ? 6.639 0.956 -13.880 1.00 89.12 88 LYS A CA 1
ATOM 699 C C . LYS A 1 88 ? 7.635 0.289 -14.825 1.00 89.12 88 LYS A C 1
ATOM 701 O O . LYS A 1 88 ? 8.762 0.760 -14.979 1.00 89.12 88 LYS A O 1
ATOM 706 N N . THR A 1 89 ? 7.173 -0.754 -15.487 1.00 89.00 89 THR A N 1
ATOM 707 C CA . THR A 1 89 ? 7.911 -1.538 -16.466 1.00 89.00 89 THR A CA 1
ATOM 708 C C . THR A 1 89 ? 7.150 -1.525 -17.785 1.00 89.00 89 THR A C 1
ATOM 710 O O . THR A 1 89 ? 5.955 -1.819 -17.812 1.00 89.00 89 THR A O 1
ATOM 713 N N . LEU A 1 90 ? 7.836 -1.182 -18.869 1.00 89.88 90 LEU A N 1
ATOM 714 C CA . LEU A 1 90 ? 7.332 -1.277 -20.231 1.00 89.88 90 LEU A CA 1
ATOM 715 C C . LEU A 1 90 ? 7.874 -2.556 -20.875 1.00 89.88 90 LEU A C 1
ATOM 717 O O . LEU A 1 90 ? 9.077 -2.815 -20.844 1.00 89.88 90 LEU A O 1
ATOM 721 N N . PHE A 1 91 ? 6.974 -3.332 -21.466 1.00 88.75 91 PHE A N 1
ATOM 722 C CA . PHE A 1 91 ? 7.292 -4.462 -22.326 1.00 88.75 91 PHE A CA 1
ATOM 723 C C . PHE A 1 91 ? 7.082 -4.038 -23.776 1.00 88.75 91 PHE A C 1
ATOM 725 O O . PHE A 1 91 ? 5.943 -3.799 -24.193 1.00 88.75 91 PHE A O 1
ATOM 732 N N . ARG A 1 92 ? 8.177 -3.949 -24.534 1.00 87.62 92 ARG A N 1
ATOM 733 C CA . ARG A 1 92 ? 8.167 -3.622 -25.963 1.00 87.62 92 ARG A CA 1
ATOM 734 C C . ARG A 1 92 ? 8.809 -4.767 -26.733 1.00 87.62 92 ARG A C 1
ATOM 736 O O . ARG A 1 92 ? 9.987 -5.040 -26.529 1.00 87.62 92 ARG A O 1
ATOM 743 N N . ASP A 1 93 ? 8.024 -5.425 -27.583 1.00 81.44 93 ASP A N 1
ATOM 744 C CA . ASP A 1 93 ? 8.387 -6.587 -28.409 1.00 81.44 93 ASP A CA 1
ATOM 745 C C . ASP A 1 93 ? 8.956 -7.784 -27.614 1.00 81.44 93 ASP A C 1
ATOM 747 O O . ASP A 1 93 ? 8.262 -8.780 -27.417 1.00 81.44 93 ASP A O 1
ATOM 751 N N . THR A 1 94 ? 10.189 -7.678 -27.110 1.00 79.31 94 THR A N 1
ATOM 752 C CA . THR A 1 94 ? 10.873 -8.653 -26.236 1.00 79.31 94 THR A CA 1
ATOM 753 C C . THR A 1 94 ? 11.782 -8.009 -25.177 1.00 79.31 94 THR A C 1
ATOM 755 O O . THR A 1 94 ? 12.431 -8.719 -24.410 1.00 79.31 94 THR A O 1
ATOM 758 N N . GLU A 1 95 ? 11.856 -6.679 -25.121 1.00 82.62 95 GLU A N 1
ATOM 759 C CA . GLU A 1 95 ? 12.673 -5.937 -24.161 1.00 82.62 95 GLU A CA 1
ATOM 760 C C . GLU A 1 95 ? 11.840 -5.488 -22.955 1.00 82.62 95 GLU A C 1
ATOM 762 O O . GLU A 1 95 ? 10.705 -5.018 -23.086 1.00 82.62 95 GLU A O 1
ATOM 767 N N . LEU A 1 96 ? 12.427 -5.632 -21.763 1.00 81.81 96 LEU A N 1
ATOM 768 C CA . LEU A 1 96 ? 11.871 -5.157 -20.500 1.00 81.81 96 LEU A CA 1
ATOM 769 C C . LEU A 1 96 ? 12.612 -3.884 -20.100 1.00 81.81 96 LEU A C 1
ATOM 771 O O . LEU A 1 96 ? 13.782 -3.930 -19.723 1.00 81.81 96 LEU A O 1
ATOM 775 N N . ILE A 1 97 ? 11.911 -2.756 -20.149 1.00 84.12 97 ILE A N 1
ATOM 776 C CA . ILE A 1 97 ? 12.462 -1.447 -19.803 1.00 84.12 97 ILE A CA 1
A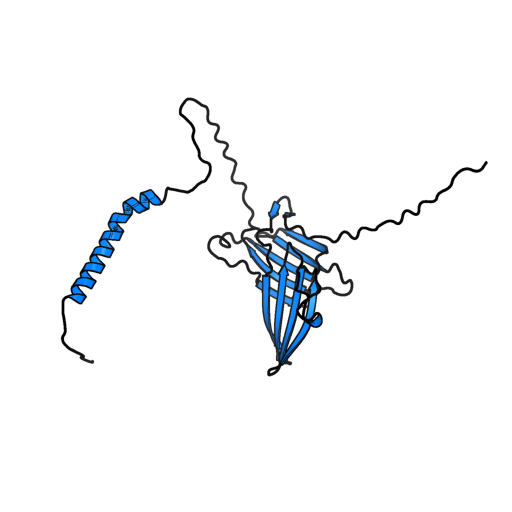TOM 777 C C . ILE A 1 97 ? 11.813 -0.988 -18.499 1.00 84.12 97 ILE A C 1
ATOM 779 O O . ILE A 1 97 ? 10.593 -0.844 -18.412 1.00 84.12 97 ILE A O 1
ATOM 783 N N . VAL A 1 98 ? 12.614 -0.758 -17.458 1.00 81.88 98 VAL A N 1
ATOM 784 C CA . VAL A 1 98 ? 12.122 -0.126 -16.226 1.00 81.88 98 VAL A CA 1
ATOM 785 C C . VAL A 1 98 ? 12.178 1.381 -16.407 1.00 81.88 98 VAL A C 1
ATOM 787 O O . VAL A 1 98 ? 13.248 1.960 -16.542 1.00 81.88 98 VAL A O 1
ATOM 790 N N . GLU A 1 99 ? 11.010 2.011 -16.440 1.00 80.00 99 GLU A N 1
ATOM 791 C CA . GLU A 1 99 ? 10.894 3.422 -16.814 1.00 80.00 99 GLU A CA 1
ATOM 792 C C . GLU A 1 99 ? 10.860 4.352 -15.609 1.00 80.00 99 GLU A C 1
ATOM 794 O O . GLU A 1 99 ? 11.349 5.479 -15.659 1.00 80.00 99 GLU A O 1
ATOM 799 N N . ASN A 1 100 ? 10.185 3.935 -14.535 1.00 79.50 100 ASN A N 1
ATOM 800 C CA . ASN A 1 100 ? 9.897 4.842 -13.437 1.00 79.50 100 ASN A CA 1
ATOM 801 C C . ASN A 1 100 ? 9.779 4.106 -12.109 1.00 79.50 100 ASN A C 1
ATOM 803 O O . ASN A 1 100 ? 8.974 3.185 -11.963 1.00 79.50 100 ASN A O 1
ATOM 807 N N . VAL A 1 101 ? 10.552 4.574 -11.135 1.00 82.31 101 VAL A N 1
ATOM 808 C CA . VAL A 1 101 ? 10.554 4.075 -9.763 1.00 82.31 101 VAL A CA 1
ATOM 809 C C . VAL A 1 101 ? 10.120 5.217 -8.846 1.00 82.31 101 VAL A C 1
ATOM 811 O O . VAL A 1 101 ? 10.733 6.282 -8.835 1.00 82.31 101 VAL A O 1
ATOM 814 N N . GLN A 1 102 ? 9.042 5.011 -8.090 1.00 84.00 102 GLN A N 1
ATOM 815 C CA . GLN A 1 102 ? 8.462 6.009 -7.190 1.00 84.00 102 GLN A CA 1
ATOM 816 C C . GLN A 1 102 ? 8.438 5.487 -5.758 1.00 84.00 102 GLN A C 1
ATOM 818 O O . GLN A 1 102 ? 7.845 4.447 -5.489 1.00 84.00 102 GLN A O 1
ATOM 823 N N . GLY A 1 103 ? 9.041 6.232 -4.832 1.00 84.50 103 GLY A N 1
ATOM 824 C CA . GLY A 1 103 ? 9.002 5.938 -3.399 1.00 84.50 103 GLY A CA 1
ATOM 825 C C . GLY A 1 103 ? 8.139 6.943 -2.640 1.00 84.50 103 GLY A C 1
ATOM 826 O O . GLY A 1 103 ? 8.418 8.144 -2.650 1.00 84.50 103 GLY A O 1
ATOM 827 N N . LEU A 1 104 ? 7.118 6.445 -1.948 1.00 84.56 104 LEU A N 1
ATOM 828 C CA . LEU A 1 104 ? 6.300 7.199 -1.007 1.00 84.56 104 LEU A CA 1
ATOM 829 C C . LEU A 1 104 ? 6.770 6.901 0.420 1.00 84.56 104 LEU A C 1
ATOM 831 O O . LEU A 1 104 ? 6.661 5.771 0.904 1.00 84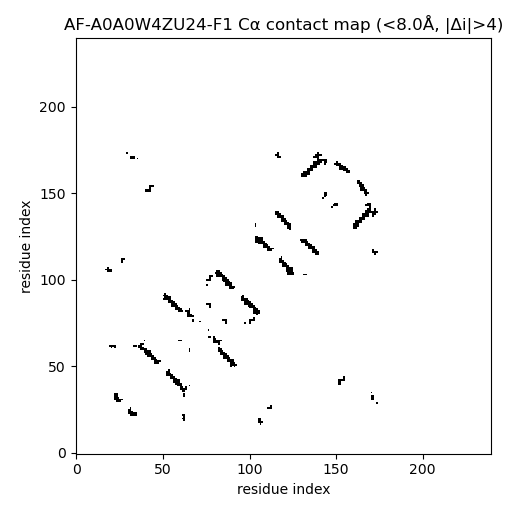.56 104 LEU A O 1
ATOM 835 N N . HIS A 1 105 ? 7.279 7.931 1.086 1.00 86.44 105 HIS A N 1
ATOM 836 C CA . HIS A 1 105 ? 7.711 7.873 2.479 1.00 86.44 105 HIS A CA 1
ATOM 837 C C . HIS A 1 105 ? 6.616 8.521 3.320 1.00 86.44 105 HIS A C 1
ATOM 839 O O . HIS A 1 105 ? 6.280 9.681 3.081 1.00 86.44 105 HIS A O 1
ATOM 845 N N . PHE A 1 106 ? 6.017 7.777 4.247 1.00 81.88 106 PHE A N 1
ATOM 846 C CA . PHE A 1 106 ? 4.951 8.319 5.085 1.00 81.88 106 PHE A CA 1
ATOM 847 C C . PHE A 1 106 ? 5.539 9.309 6.104 1.00 81.88 106 PHE A C 1
ATOM 849 O O . PHE A 1 106 ? 6.433 8.934 6.854 1.00 81.88 106 PHE A O 1
ATOM 856 N N . ASP A 1 107 ? 5.023 10.540 6.151 1.00 67.12 107 ASP A N 1
ATOM 857 C CA . ASP A 1 107 ? 5.170 11.446 7.318 1.00 67.12 107 ASP A CA 1
ATOM 858 C C . ASP A 1 107 ? 3.803 11.898 7.812 1.00 67.12 107 ASP A C 1
ATOM 860 O O . ASP A 1 107 ? 3.539 11.945 9.009 1.00 67.12 107 ASP A O 1
ATOM 864 N N . ILE A 1 108 ? 2.937 12.266 6.867 1.00 63.72 108 ILE A N 1
ATOM 865 C CA . ILE A 1 108 ? 1.642 12.870 7.148 1.00 63.72 108 ILE A CA 1
ATOM 866 C C . ILE A 1 108 ? 0.571 11.928 6.634 1.00 63.72 108 ILE A C 1
ATOM 868 O O . ILE A 1 108 ? 0.624 11.449 5.496 1.00 63.72 108 ILE A O 1
ATOM 872 N N . TYR A 1 109 ? -0.424 11.696 7.477 1.00 78.50 109 TYR A N 1
ATOM 873 C CA . TYR A 1 109 ? -1.600 10.943 7.107 1.00 78.50 109 TYR A CA 1
ATOM 874 C C . TYR A 1 109 ? -2.848 11.542 7.748 1.00 78.50 109 TYR A C 1
ATOM 876 O O . TYR A 1 109 ? -2.811 12.053 8.866 1.00 78.50 109 TYR A O 1
ATOM 884 N N . SER A 1 110 ? -3.966 11.455 7.037 1.00 87.81 110 SER A N 1
ATOM 885 C CA . SER A 1 110 ? -5.292 11.769 7.571 1.00 87.81 110 SER A CA 1
ATOM 886 C C . SER A 1 110 ? -6.120 10.493 7.603 1.00 87.81 110 SER A C 1
ATOM 888 O O . SER A 1 110 ? -6.135 9.735 6.630 1.00 87.81 110 SER A O 1
ATOM 890 N N . LYS A 1 111 ? -6.779 10.246 8.733 1.00 91.00 111 LYS A N 1
ATOM 891 C CA . LYS A 1 111 ? -7.581 9.048 8.983 1.00 91.00 111 LYS A CA 1
ATOM 892 C C . LYS A 1 111 ? -9.035 9.462 9.130 1.00 91.00 111 LYS A C 1
ATOM 894 O O . LYS A 1 111 ? -9.317 10.433 9.826 1.00 91.00 111 LYS A O 1
ATOM 899 N N . TYR A 1 112 ? -9.929 8.717 8.498 1.00 92.06 112 TYR A N 1
ATOM 900 C CA . TYR A 1 112 ? -11.362 8.970 8.544 1.00 92.06 112 TYR A CA 1
ATOM 901 C C . TYR A 1 112 ? -12.100 7.667 8.786 1.00 92.06 112 TYR A C 1
ATOM 903 O O . TYR A 1 112 ? -11.893 6.686 8.063 1.00 92.06 112 TYR A O 1
ATOM 911 N N . LEU A 1 113 ? -12.979 7.662 9.783 1.00 91.62 113 LEU A N 1
ATOM 912 C CA . LEU A 1 113 ? -13.898 6.558 9.979 1.00 91.62 113 LEU A CA 1
ATOM 913 C C . LEU A 1 113 ? -14.936 6.561 8.852 1.00 91.62 113 LEU A C 1
ATOM 915 O O . LEU A 1 113 ? -15.476 7.600 8.475 1.00 91.62 113 LEU A O 1
ATOM 919 N N . THR A 1 114 ? -15.221 5.385 8.304 1.00 90.25 114 THR A N 1
ATOM 920 C CA . THR A 1 114 ? -16.310 5.197 7.342 1.00 90.25 114 THR A CA 1
ATOM 921 C C . THR A 1 114 ? -17.391 4.323 7.967 1.00 90.25 114 THR A C 1
ATOM 923 O O . THR A 1 114 ? -17.172 3.675 8.993 1.00 90.25 114 THR A O 1
ATOM 926 N N . ASN A 1 115 ? -18.565 4.253 7.339 1.00 87.50 115 ASN A N 1
ATOM 927 C CA . ASN A 1 115 ? -19.669 3.435 7.852 1.00 87.50 115 ASN A CA 1
ATOM 928 C C . ASN A 1 115 ? -19.295 1.952 8.016 1.00 87.50 115 ASN A C 1
ATOM 930 O O . ASN A 1 115 ? -19.827 1.295 8.904 1.00 87.50 115 ASN A O 1
ATOM 934 N N . ASN A 1 116 ? -18.383 1.436 7.183 1.00 88.44 116 ASN A N 1
ATOM 935 C CA . ASN A 1 116 ? -18.004 0.021 7.158 1.00 88.44 116 ASN A CA 1
ATOM 936 C C . ASN A 1 116 ? -16.478 -0.194 7.182 1.00 88.44 116 ASN A C 1
ATOM 938 O O . ASN A 1 116 ? -15.969 -1.128 6.562 1.00 88.44 116 ASN A O 1
ATOM 942 N N . GLY A 1 117 ? -15.725 0.691 7.835 1.00 90.50 117 GLY A N 1
ATOM 943 C CA . GLY A 1 117 ? -14.274 0.544 7.942 1.00 90.50 117 GLY A CA 1
ATOM 944 C C . GLY A 1 117 ? -13.540 1.865 8.147 1.00 90.50 117 GLY A C 1
ATOM 945 O O . GLY A 1 117 ? -14.049 2.770 8.805 1.00 90.50 117 GLY A O 1
ATOM 946 N N . LEU A 1 118 ? -12.368 2.005 7.534 1.00 92.94 118 LEU A N 1
ATOM 947 C CA . LEU A 1 118 ? -11.438 3.111 7.757 1.00 92.94 118 LEU A CA 1
ATOM 948 C C . LEU A 1 118 ? -10.801 3.551 6.440 1.00 92.94 118 LEU A C 1
ATOM 950 O O . LEU A 1 118 ? -10.330 2.731 5.661 1.00 92.94 118 LEU A O 1
ATOM 954 N N . GLN A 1 119 ? -10.702 4.854 6.220 1.00 94.56 119 GLN A N 1
ATOM 955 C CA . GLN A 1 119 ? -9.964 5.414 5.097 1.00 94.56 119 GLN A CA 1
ATOM 956 C C . GLN A 1 119 ? -8.726 6.147 5.608 1.00 94.56 119 GLN A C 1
ATOM 958 O O . GLN A 1 119 ? -8.825 7.015 6.475 1.00 94.56 119 GLN A O 1
ATOM 963 N N . ILE A 1 120 ? -7.557 5.805 5.064 1.00 92.31 120 ILE A N 1
ATOM 964 C CA . ILE A 1 120 ? -6.294 6.472 5.389 1.00 92.31 120 ILE A CA 1
ATOM 965 C C . ILE A 1 120 ? -5.712 7.078 4.117 1.00 92.31 120 ILE A C 1
ATOM 967 O O . ILE A 1 120 ? -5.542 6.391 3.106 1.00 92.31 120 ILE A O 1
ATOM 971 N N . PHE A 1 121 ? -5.387 8.364 4.183 1.00 92.06 121 PHE A N 1
ATOM 972 C CA . PHE A 1 121 ? -4.624 9.062 3.157 1.00 92.06 121 PHE A CA 1
ATOM 973 C C . PHE A 1 121 ? -3.187 9.218 3.621 1.00 92.06 121 PHE A C 1
ATOM 975 O O . PHE A 1 121 ? -2.950 9.627 4.752 1.00 92.06 121 PHE A O 1
ATOM 982 N N . PHE A 1 122 ? -2.249 8.931 2.734 1.00 90.12 122 PHE A N 1
ATOM 983 C CA . PHE A 1 122 ? -0.817 9.024 2.943 1.00 90.12 122 PHE A CA 1
ATOM 984 C C . PHE A 1 122 ? -0.240 10.076 2.003 1.00 90.12 122 PHE A C 1
ATOM 986 O O . PHE A 1 122 ? -0.489 10.042 0.793 1.00 90.12 122 PHE A O 1
ATOM 993 N N . TYR A 1 123 ? 0.567 10.973 2.558 1.00 87.25 123 TYR A N 1
ATOM 994 C CA . TYR A 1 123 ? 1.263 12.021 1.819 1.00 87.25 123 TYR A CA 1
ATOM 995 C C . TYR A 1 123 ? 2.777 11.814 1.899 1.00 87.25 123 TYR A C 1
ATOM 997 O O . TYR A 1 123 ? 3.291 11.272 2.881 1.00 87.25 123 TYR A O 1
ATOM 1005 N N . ASN A 1 124 ? 3.491 12.233 0.852 1.00 85.06 124 ASN A N 1
ATOM 1006 C CA . ASN A 1 124 ? 4.937 12.054 0.771 1.00 85.06 124 ASN A CA 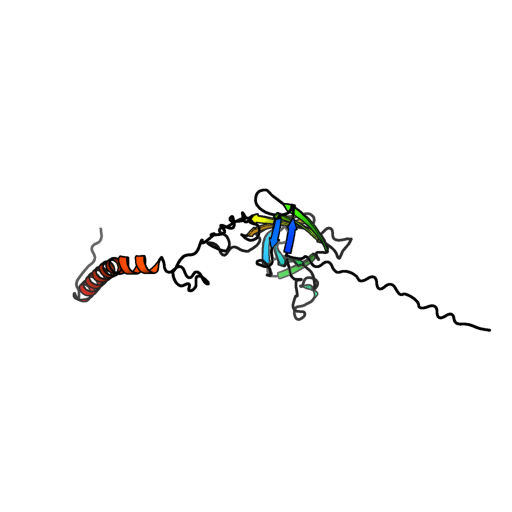1
ATOM 1007 C C . ASN A 1 124 ? 5.689 13.048 1.662 1.00 85.06 124 ASN A C 1
ATOM 1009 O O . ASN A 1 124 ? 5.597 14.256 1.468 1.00 85.06 124 ASN A O 1
ATOM 1013 N N . ALA A 1 125 ? 6.480 12.516 2.590 1.00 71.88 125 ALA A N 1
ATOM 1014 C CA . ALA A 1 125 ? 7.350 13.249 3.505 1.00 71.88 125 ALA A CA 1
ATOM 1015 C C . ALA A 1 125 ? 8.527 13.949 2.814 1.00 71.88 125 ALA A C 1
ATOM 1017 O O . ALA A 1 125 ? 8.923 15.062 3.151 1.00 71.88 125 ALA A O 1
ATOM 1018 N N . GLN A 1 126 ? 9.155 13.232 1.880 1.00 65.88 126 GLN A N 1
ATOM 1019 C CA . GLN A 1 126 ? 10.573 13.440 1.586 1.00 65.88 126 GLN A CA 1
ATOM 1020 C C . GLN A 1 126 ? 10.817 14.372 0.395 1.00 65.88 126 GLN A C 1
ATOM 1022 O O . GLN A 1 126 ? 11.907 14.920 0.250 1.00 65.88 126 GLN A O 1
ATOM 1027 N N . PHE A 1 127 ? 9.810 14.579 -0.453 1.00 62.03 127 PHE A N 1
ATOM 1028 C CA . PHE A 1 127 ? 9.960 15.305 -1.709 1.00 62.03 127 PHE A CA 1
ATOM 1029 C C . PHE A 1 127 ? 8.868 16.365 -1.844 1.00 62.03 127 PHE A C 1
ATOM 1031 O O . PHE A 1 127 ? 7.747 16.046 -2.226 1.00 62.03 127 PHE A O 1
ATOM 1038 N N . ARG A 1 128 ? 9.215 17.635 -1.587 1.00 53.28 128 ARG A N 1
ATOM 1039 C CA . ARG A 1 128 ? 8.314 18.789 -1.792 1.00 53.28 128 ARG A CA 1
ATOM 1040 C C . ARG A 1 128 ? 7.813 18.928 -3.237 1.00 53.28 128 ARG A C 1
ATOM 1042 O O . ARG A 1 128 ? 6.793 19.565 -3.454 1.00 53.28 128 ARG A O 1
ATOM 1049 N N . GLU A 1 129 ? 8.517 18.341 -4.203 1.00 55.06 129 GLU A N 1
ATOM 1050 C CA . GLU A 1 129 ? 8.172 18.387 -5.631 1.00 55.06 129 GLU A CA 1
ATOM 1051 C C . GLU A 1 129 ? 7.317 17.194 -6.090 1.00 55.06 129 GLU A C 1
ATOM 1053 O O . GLU A 1 129 ? 6.666 17.263 -7.131 1.00 55.06 129 GLU A O 1
ATOM 1058 N N . ASN A 1 130 ? 7.261 16.108 -5.308 1.00 63.56 130 ASN A N 1
ATOM 1059 C CA . ASN A 1 130 ? 6.477 14.930 -5.666 1.00 63.56 130 ASN A CA 1
ATOM 1060 C C . ASN A 1 130 ? 5.144 14.945 -4.921 1.00 63.56 130 ASN A C 1
ATOM 1062 O O . ASN A 1 130 ? 5.059 14.503 -3.777 1.00 63.56 130 ASN A O 1
ATOM 1066 N N . ASN A 1 131 ? 4.077 15.324 -5.628 1.00 77.44 131 ASN A N 1
ATOM 1067 C CA . ASN A 1 131 ? 2.682 15.254 -5.161 1.00 77.44 131 ASN A CA 1
ATOM 1068 C C . ASN A 1 131 ? 2.151 13.808 -5.032 1.00 77.44 131 ASN A C 1
ATOM 1070 O O . ASN A 1 131 ? 0.950 13.561 -5.151 1.00 77.44 131 ASN A O 1
ATOM 1074 N N . LEU A 1 132 ? 3.048 12.834 -4.845 1.00 86.62 132 LEU A N 1
ATOM 1075 C CA . LEU A 1 132 ? 2.690 11.435 -4.699 1.00 86.62 132 LEU A CA 1
ATOM 1076 C C . LEU A 1 132 ? 1.887 11.264 -3.412 1.00 86.62 132 LEU A C 1
ATOM 1078 O O . LEU A 1 132 ? 2.347 11.594 -2.320 1.00 86.62 132 LEU A O 1
ATOM 1082 N N . SER A 1 133 ? 0.687 10.730 -3.555 1.00 91.06 133 SER A N 1
ATOM 1083 C CA . SER A 1 133 ? -0.200 10.423 -2.443 1.00 91.06 133 SER A CA 1
ATOM 1084 C C . SER A 1 133 ? -0.827 9.057 -2.653 1.00 91.06 133 SER A C 1
ATOM 1086 O O . SER A 1 133 ? -0.951 8.577 -3.782 1.00 91.06 133 SER A O 1
ATOM 1088 N N . ALA A 1 134 ? -1.211 8.418 -1.558 1.00 93.31 134 ALA A N 1
ATOM 1089 C CA . ALA A 1 134 ? -1.939 7.164 -1.600 1.00 93.31 134 ALA A CA 1
ATOM 1090 C C . ALA A 1 134 ? -3.167 7.248 -0.700 1.00 93.31 134 ALA A C 1
ATOM 1092 O O . ALA A 1 134 ? -3.105 7.786 0.396 1.00 93.31 134 ALA A O 1
ATOM 1093 N N . MET A 1 135 ? -4.280 6.695 -1.152 1.00 94.31 135 MET A N 1
ATOM 1094 C CA . MET A 1 135 ? -5.486 6.501 -0.369 1.00 94.31 135 MET A CA 1
ATOM 1095 C C . MET A 1 135 ? -5.746 5.005 -0.281 1.00 94.31 135 MET A C 1
ATOM 1097 O O . MET A 1 135 ? -5.943 4.338 -1.300 1.00 94.31 135 MET A O 1
ATOM 1101 N N . ILE A 1 136 ? -5.776 4.487 0.939 1.00 94.81 136 ILE A N 1
ATOM 1102 C CA . ILE A 1 136 ? -6.139 3.101 1.203 1.00 94.81 136 ILE A CA 1
ATOM 1103 C C . ILE A 1 136 ? -7.490 3.102 1.905 1.00 94.81 136 ILE A C 1
ATOM 1105 O O . ILE A 1 136 ? -7.646 3.666 2.989 1.00 94.81 136 ILE A O 1
ATOM 1109 N N . ASN A 1 137 ? -8.475 2.491 1.253 1.00 95.56 137 ASN A N 1
ATOM 1110 C CA . ASN A 1 137 ? -9.800 2.283 1.813 1.00 95.56 137 ASN A CA 1
ATOM 1111 C C . ASN A 1 137 ? -9.878 0.882 2.426 1.00 95.56 137 ASN A C 1
ATOM 1113 O O . ASN A 1 137 ? -9.998 -0.105 1.693 1.00 95.56 137 ASN A O 1
ATOM 1117 N N . PHE A 1 138 ? -9.795 0.809 3.751 1.00 94.00 138 PHE A N 1
ATOM 1118 C CA . PHE A 1 138 ? -9.977 -0.416 4.512 1.00 94.00 138 PHE A CA 1
ATOM 1119 C C . PHE A 1 138 ? -11.461 -0.669 4.755 1.00 94.00 138 PHE A C 1
ATOM 1121 O O . PHE A 1 138 ? -12.182 0.182 5.271 1.00 94.00 138 PHE A O 1
ATOM 1128 N N . ILE A 1 139 ? -11.910 -1.865 4.402 1.00 93.56 139 ILE A N 1
ATOM 1129 C CA . ILE A 1 139 ? -13.302 -2.286 4.495 1.00 93.56 139 ILE A CA 1
ATOM 1130 C C . ILE A 1 139 ? -13.366 -3.479 5.432 1.00 93.56 139 ILE A C 1
ATOM 1132 O O . ILE A 1 139 ? -12.661 -4.467 5.217 1.00 93.56 139 ILE A O 1
ATOM 1136 N N . CYS A 1 140 ? -14.235 -3.382 6.433 1.00 91.38 140 CYS A N 1
ATOM 1137 C CA . CYS A 1 140 ? -14.545 -4.488 7.319 1.00 91.38 140 CYS A CA 1
ATOM 1138 C C . CYS A 1 140 ? -15.166 -5.639 6.519 1.00 91.38 140 CYS A C 1
ATOM 1140 O O . CYS A 1 140 ? -16.183 -5.475 5.836 1.00 91.38 140 CYS A O 1
ATOM 1142 N N . ASP A 1 141 ? -14.530 -6.802 6.608 1.00 89.75 141 ASP A N 1
ATOM 1143 C CA . ASP A 1 141 ? -15.054 -8.070 6.117 1.00 89.75 141 ASP A CA 1
ATOM 1144 C C . ASP A 1 141 ? -14.705 -9.155 7.144 1.00 89.75 141 ASP A C 1
ATOM 1146 O O . ASP A 1 141 ? -13.584 -9.661 7.180 1.00 89.75 141 ASP A O 1
ATOM 1150 N N . GLU A 1 142 ? -15.659 -9.493 8.015 1.00 86.38 142 GLU A N 1
ATOM 1151 C CA . GLU A 1 142 ? -15.467 -10.460 9.110 1.00 86.38 142 GLU A CA 1
ATOM 1152 C C . GLU A 1 142 ? -15.120 -11.873 8.617 1.00 86.38 142 GLU A C 1
ATOM 1154 O O . GLU A 1 142 ? -14.579 -12.685 9.365 1.00 86.38 142 GLU A O 1
ATOM 1159 N N . LYS A 1 143 ? -15.422 -12.183 7.350 1.00 82.00 143 LYS A N 1
ATOM 1160 C CA . LYS A 1 143 ? -15.132 -13.492 6.752 1.00 82.00 143 LYS A CA 1
ATOM 1161 C C . LYS A 1 143 ? -13.665 -13.622 6.341 1.00 82.00 143 LYS A C 1
ATOM 1163 O O . LYS A 1 143 ? -13.177 -14.746 6.193 1.00 82.00 143 LYS A O 1
ATOM 1168 N N . VAL A 1 144 ? -12.966 -12.504 6.147 1.00 81.62 144 VAL A N 1
ATOM 1169 C CA . VAL A 1 144 ? -11.533 -12.481 5.829 1.00 81.62 144 VAL A CA 1
ATOM 1170 C C . VAL A 1 144 ? -10.744 -12.891 7.073 1.00 81.62 144 VAL A C 1
ATOM 1172 O O . VAL A 1 144 ? -10.972 -12.378 8.163 1.00 81.62 144 VAL A O 1
ATOM 1175 N N . GLY A 1 145 ? -9.842 -13.861 6.927 1.00 66.31 145 GLY A N 1
ATOM 1176 C CA . GLY A 1 145 ? -9.094 -14.479 8.027 1.00 66.31 145 GLY A CA 1
ATOM 1177 C C . GLY A 1 145 ? -9.819 -15.623 8.749 1.00 66.31 145 GLY A C 1
ATOM 1178 O O . GLY A 1 145 ? -9.175 -16.342 9.505 1.00 66.31 145 GLY A O 1
ATOM 1179 N N . VAL A 1 146 ? -11.121 -15.827 8.502 1.00 67.06 146 VAL A N 1
ATOM 1180 C CA . VAL A 1 146 ? -11.904 -16.949 9.067 1.00 67.06 146 VAL A CA 1
ATOM 1181 C C . VAL A 1 146 ? -12.259 -17.977 7.991 1.00 67.06 146 VAL A C 1
ATOM 1183 O O . VAL A 1 146 ? -12.062 -19.171 8.187 1.00 67.06 146 VAL A O 1
ATOM 1186 N N . TYR A 1 147 ? -12.755 -17.511 6.841 1.00 61.84 147 TYR A N 1
ATOM 1187 C CA . TYR A 1 147 ? -13.174 -18.356 5.715 1.00 61.84 147 TYR A CA 1
ATOM 1188 C C . TYR A 1 147 ? -12.337 -18.127 4.453 1.00 61.84 147 TYR A C 1
ATOM 1190 O O . TYR A 1 147 ? -12.171 -19.043 3.652 1.00 61.84 147 TYR A O 1
ATOM 1198 N N . TYR A 1 148 ? -11.810 -16.913 4.272 1.00 69.56 148 TYR A N 1
ATOM 1199 C CA . TYR A 1 148 ? -10.997 -16.541 3.115 1.00 69.56 148 TYR A CA 1
ATOM 1200 C C . TYR A 1 148 ? -9.626 -16.035 3.560 1.00 69.56 148 TYR A C 1
ATOM 1202 O O . TYR A 1 148 ? -9.541 -15.183 4.441 1.00 69.56 148 TYR A O 1
ATOM 1210 N N . HIS A 1 149 ? -8.566 -16.494 2.896 1.00 66.44 149 HIS A N 1
ATOM 1211 C CA . HIS A 1 149 ? -7.193 -16.002 3.083 1.00 66.44 149 HIS A CA 1
ATOM 1212 C C . HIS A 1 149 ? -6.871 -14.776 2.206 1.00 66.44 149 HIS A C 1
ATOM 1214 O O . HIS A 1 149 ? -5.706 -14.459 1.984 1.00 66.44 149 HIS A O 1
ATOM 1220 N N . GLU A 1 150 ? -7.887 -14.102 1.653 1.00 70.00 150 GLU A N 1
ATOM 1221 C CA . GLU A 1 150 ? -7.692 -12.924 0.803 1.00 70.00 150 GLU A CA 1
ATOM 1222 C C . GLU A 1 150 ? -7.370 -11.703 1.677 1.00 70.00 150 GLU A C 1
ATOM 1224 O O . GLU A 1 150 ? -8.260 -10.964 2.094 1.00 70.00 150 GLU A O 1
ATOM 1229 N N . HIS A 1 151 ? -6.082 -11.521 1.964 1.00 73.44 151 HIS A N 1
ATOM 1230 C CA . HIS A 1 151 ? -5.552 -10.391 2.729 1.00 73.44 151 HIS A CA 1
ATOM 1231 C C . HIS A 1 151 ? -4.940 -9.310 1.842 1.00 73.44 151 HIS A C 1
ATOM 1233 O O . HIS A 1 151 ? -4.468 -8.304 2.363 1.00 73.44 151 HIS A O 1
ATOM 1239 N N . ASP A 1 152 ? -4.938 -9.496 0.524 1.00 88.06 152 ASP A N 1
ATOM 1240 C CA . ASP A 1 152 ? -4.186 -8.622 -0.363 1.00 88.06 152 ASP A CA 1
ATOM 1241 C C . ASP A 1 152 ? -4.990 -7.370 -0.753 1.00 88.06 152 ASP A C 1
ATOM 1243 O O . ASP A 1 152 ? -6.184 -7.449 -1.083 1.00 88.06 152 ASP A O 1
ATOM 1247 N N . PRO A 1 153 ? -4.355 -6.185 -0.750 1.00 93.06 153 PRO A N 1
ATOM 1248 C CA . PRO A 1 153 ? -4.973 -4.976 -1.258 1.00 93.06 153 PRO A CA 1
ATOM 1249 C C . PRO A 1 153 ? -5.241 -5.088 -2.764 1.00 93.06 153 PRO A C 1
ATOM 1251 O O . PRO A 1 153 ? -4.450 -5.620 -3.538 1.00 93.06 153 PRO A O 1
ATOM 1254 N N . LYS A 1 154 ? -6.361 -4.519 -3.203 1.00 94.06 154 LYS A N 1
ATOM 1255 C CA . LYS A 1 154 ? -6.770 -4.456 -4.608 1.00 94.06 154 LYS A CA 1
ATOM 1256 C C . LYS A 1 154 ? -6.516 -3.071 -5.177 1.00 94.06 154 LYS A C 1
ATOM 1258 O O . LYS A 1 154 ? -6.858 -2.059 -4.560 1.00 94.06 154 LYS A O 1
ATOM 1263 N N . PHE A 1 155 ? -5.967 -3.035 -6.386 1.00 94.62 155 PHE A N 1
ATOM 1264 C CA . PHE A 1 155 ? -5.829 -1.809 -7.161 1.00 94.62 155 PHE A CA 1
ATOM 1265 C C . PHE A 1 155 ? -7.203 -1.254 -7.539 1.00 94.62 155 PHE A C 1
ATOM 1267 O O . PHE A 1 155 ? -8.043 -1.992 -8.054 1.00 94.62 155 PHE A O 1
ATOM 1274 N N . ILE A 1 156 ? -7.425 0.041 -7.308 1.00 94.75 156 ILE A N 1
ATOM 1275 C CA . ILE A 1 156 ? -8.588 0.755 -7.846 1.00 94.75 156 ILE A CA 1
ATOM 1276 C C . ILE A 1 156 ? -8.141 1.614 -9.023 1.00 94.75 156 ILE A C 1
ATOM 1278 O O . ILE A 1 156 ? -8.644 1.469 -10.133 1.00 94.75 156 ILE A O 1
ATOM 1282 N N . SER A 1 157 ? -7.217 2.540 -8.770 1.00 94.00 157 SER A N 1
ATOM 1283 C CA . SER A 1 157 ? -6.771 3.499 -9.771 1.00 94.00 157 SER A CA 1
ATOM 1284 C C . SER A 1 157 ? -5.426 4.114 -9.394 1.00 94.00 157 SER A C 1
ATOM 1286 O O . SER A 1 157 ? -5.003 4.101 -8.235 1.00 94.00 157 SER A O 1
ATOM 1288 N N . TYR A 1 158 ? -4.749 4.671 -10.393 1.00 91.81 158 TYR A N 1
ATOM 1289 C CA . TYR A 1 158 ? -3.600 5.541 -10.199 1.00 91.81 158 TYR A CA 1
ATOM 1290 C C . TYR A 1 158 ? -3.637 6.640 -11.256 1.00 91.81 158 TYR A C 1
ATOM 1292 O O . TYR A 1 158 ? -3.537 6.360 -12.450 1.00 91.81 158 TYR A O 1
ATOM 1300 N N . SER A 1 159 ? -3.813 7.886 -10.827 1.00 88.94 159 SER A N 1
ATOM 1301 C CA . SER A 1 159 ? -3.908 9.039 -11.726 1.00 88.94 159 SER A CA 1
ATOM 1302 C C . SER A 1 159 ? -3.327 10.273 -11.059 1.00 88.94 159 SER A C 1
ATOM 1304 O O . SER A 1 159 ? -3.515 10.467 -9.862 1.00 88.94 159 SER A O 1
ATOM 1306 N N . ARG A 1 160 ? -2.611 11.107 -11.824 1.00 86.69 160 ARG A N 1
ATOM 1307 C CA . ARG A 1 160 ? -1.998 12.359 -11.333 1.00 86.69 160 ARG A CA 1
ATOM 1308 C C . ARG A 1 160 ? -1.189 12.171 -10.038 1.00 86.69 160 ARG A C 1
ATOM 1310 O O . ARG A 1 160 ? -1.278 12.988 -9.128 1.00 86.69 160 ARG A O 1
ATOM 1317 N N . SER A 1 161 ? -0.436 11.075 -9.943 1.00 88.62 161 SER A N 1
ATOM 1318 C CA . SER A 1 161 ? 0.344 10.719 -8.747 1.00 88.62 161 SER A CA 1
ATOM 1319 C C . SER A 1 161 ? -0.494 10.432 -7.490 1.00 88.62 161 SER A C 1
ATOM 1321 O O . SER A 1 161 ? 0.025 10.473 -6.381 1.00 88.62 161 SER A O 1
ATOM 1323 N N . HIS A 1 162 ? -1.774 10.094 -7.639 1.00 92.00 162 HIS A N 1
ATOM 1324 C CA . HIS A 1 162 ? -2.639 9.643 -6.554 1.00 92.00 162 HIS A CA 1
ATOM 1325 C C . HIS A 1 162 ? -2.974 8.158 -6.736 1.00 92.00 162 HIS A C 1
ATOM 1327 O O . HIS A 1 162 ? -3.639 7.783 -7.704 1.00 92.00 162 HIS A O 1
ATOM 1333 N N . LEU A 1 163 ? -2.484 7.309 -5.831 1.00 94.00 163 LEU A N 1
ATOM 1334 C CA . LEU A 1 163 ? -2.744 5.869 -5.799 1.00 94.00 163 LEU A CA 1
ATOM 1335 C C . LEU A 1 163 ? -3.977 5.571 -4.950 1.00 94.00 163 LEU A C 1
ATOM 1337 O O . LEU A 1 163 ? -4.049 5.998 -3.805 1.00 94.00 163 LEU A O 1
ATOM 1341 N N . GLN A 1 164 ? -4.913 4.785 -5.471 1.00 95.94 164 GLN A N 1
ATOM 1342 C CA . GLN A 1 164 ? -6.097 4.351 -4.736 1.00 95.94 164 GLN A CA 1
ATOM 1343 C C . GLN A 1 164 ? -6.140 2.832 -4.628 1.00 95.94 164 GLN A C 1
ATOM 1345 O O . GLN A 1 164 ? -6.125 2.118 -5.635 1.00 95.94 164 GLN A O 1
ATOM 1350 N N . LEU A 1 165 ? -6.233 2.348 -3.392 1.00 95.62 165 LEU A N 1
ATOM 1351 C CA . LEU A 1 165 ? -6.289 0.931 -3.061 1.00 95.62 165 LEU A CA 1
ATOM 1352 C C . LEU A 1 165 ? -7.531 0.624 -2.229 1.00 95.62 165 LEU A C 1
ATOM 1354 O O . LEU A 1 165 ? -7.979 1.431 -1.411 1.00 95.62 165 LEU A O 1
ATOM 1358 N N . LYS A 1 166 ? -8.065 -0.578 -2.423 1.00 95.62 166 LYS A N 1
ATOM 1359 C CA . LYS A 1 166 ? -9.156 -1.152 -1.635 1.00 95.62 166 LYS A CA 1
ATOM 1360 C C . LYS A 1 166 ? -8.617 -2.337 -0.858 1.00 95.62 166 LYS A C 1
ATOM 1362 O O . LYS A 1 166 ? -8.093 -3.258 -1.470 1.00 95.62 166 LYS A O 1
ATOM 1367 N N . TRP A 1 167 ? -8.799 -2.363 0.451 1.00 94.38 167 TRP A N 1
ATOM 1368 C CA . TRP A 1 167 ? -8.292 -3.445 1.284 1.00 94.38 167 TRP A CA 1
ATOM 1369 C C . TRP A 1 167 ? -9.410 -4.004 2.152 1.00 94.38 167 TRP A C 1
ATOM 1371 O O . TRP A 1 167 ? -9.977 -3.294 2.973 1.00 94.38 167 TRP A O 1
ATOM 1381 N N . LYS A 1 168 ? -9.766 -5.272 1.953 1.00 93.00 168 LYS A N 1
ATOM 1382 C CA . LYS A 1 168 ? -10.719 -5.959 2.827 1.00 93.00 168 LYS A CA 1
ATOM 1383 C C . LYS A 1 168 ? -9.978 -6.637 3.969 1.00 93.00 168 LYS A C 1
ATOM 1385 O O . LYS A 1 168 ? -9.003 -7.336 3.724 1.00 93.00 168 LYS A O 1
ATOM 1390 N N . THR A 1 169 ? -10.429 -6.429 5.196 1.00 90.81 169 THR A N 1
ATOM 1391 C CA . THR A 1 169 ? -9.797 -7.013 6.381 1.00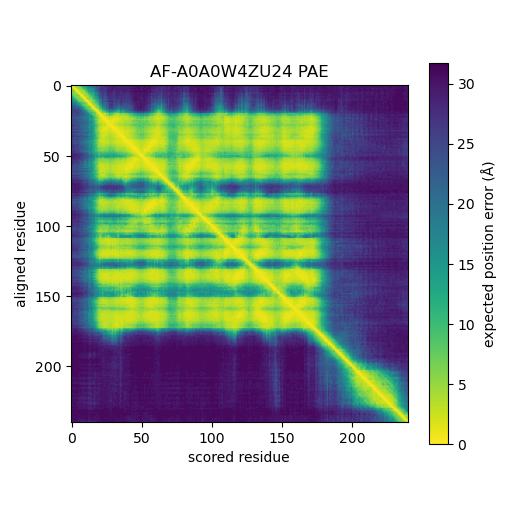 90.81 169 THR A CA 1
ATOM 1392 C C . THR A 1 169 ? -10.792 -7.090 7.533 1.00 90.81 169 THR A C 1
ATOM 1394 O O . THR A 1 169 ? -11.704 -6.269 7.635 1.00 90.81 169 THR A O 1
ATOM 1397 N N . ASN A 1 170 ? -10.601 -8.054 8.427 1.00 89.00 170 ASN A N 1
ATOM 1398 C CA . ASN A 1 170 ? -11.354 -8.152 9.674 1.00 89.00 170 ASN A CA 1
ATOM 1399 C C . ASN A 1 170 ? -10.804 -7.223 10.777 1.00 89.00 170 ASN A C 1
ATOM 1401 O O . ASN A 1 170 ? -11.503 -6.942 11.746 1.00 89.00 170 ASN A O 1
ATOM 1405 N N . THR A 1 171 ? -9.578 -6.705 10.631 1.00 87.75 171 THR A N 1
ATOM 1406 C CA . THR A 1 171 ? -8.904 -5.873 11.648 1.00 87.75 171 THR A CA 1
ATOM 1407 C C . THR A 1 171 ? -9.580 -4.523 11.872 1.00 87.75 171 THR A C 1
ATOM 1409 O O . THR A 1 171 ? -9.469 -3.938 12.944 1.00 87.75 171 THR A O 1
ATOM 1412 N N . VAL A 1 172 ? -10.307 -4.037 10.865 1.00 89.50 172 VAL A N 1
ATOM 1413 C CA . VAL A 1 172 ? -10.991 -2.734 10.875 1.00 89.50 172 VAL A CA 1
ATOM 1414 C C . VAL A 1 172 ? -12.482 -2.884 11.210 1.00 89.50 172 VAL A C 1
ATOM 1416 O O . VAL A 1 172 ? -13.232 -1.910 11.245 1.00 89.50 172 VAL A O 1
ATOM 1419 N N . CYS A 1 173 ? -12.939 -4.106 11.484 1.00 87.75 173 CYS A N 1
ATOM 1420 C CA . CYS A 1 173 ? -14.292 -4.330 11.961 1.00 87.75 173 CYS A CA 1
ATOM 1421 C C . CYS A 1 173 ? -14.456 -3.765 13.369 1.00 87.75 173 CYS A C 1
ATOM 1423 O O . CYS A 1 173 ? -13.655 -4.045 14.263 1.00 87.75 173 CYS A O 1
ATOM 1425 N N . LYS A 1 174 ? -15.515 -2.974 13.571 1.00 79.94 174 LYS A N 1
ATOM 1426 C CA . LYS A 1 174 ? -15.907 -2.518 14.904 1.00 79.94 174 LYS A CA 1
ATOM 1427 C C . LYS A 1 174 ? -16.242 -3.757 15.723 1.00 79.94 174 LYS A C 1
ATOM 1429 O O . LYS A 1 174 ? -17.254 -4.403 15.470 1.00 79.94 174 LYS A O 1
ATOM 1434 N N . ARG A 1 175 ? -15.392 -4.111 16.686 1.00 68.38 175 ARG A N 1
ATOM 1435 C CA . ARG A 1 175 ? -15.784 -5.096 17.690 1.00 68.38 175 ARG A CA 1
ATOM 1436 C C . ARG A 1 175 ? -16.778 -4.400 18.599 1.00 68.38 175 ARG A C 1
ATOM 1438 O O . ARG A 1 175 ? -16.406 -3.468 19.305 1.00 68.38 175 ARG A O 1
ATOM 1445 N N . GLU A 1 176 ? -18.029 -4.832 18.568 1.00 59.06 176 GLU A N 1
ATOM 1446 C CA . GLU A 1 176 ? -18.922 -4.530 19.677 1.00 59.06 176 GLU A CA 1
ATOM 1447 C C . GLU A 1 176 ? -18.282 -5.129 20.932 1.00 59.06 176 GLU A C 1
ATOM 1449 O O . GLU A 1 176 ? -17.910 -6.310 20.946 1.00 59.06 176 GLU A O 1
ATOM 1454 N N . GLU A 1 177 ? -18.073 -4.304 21.960 1.00 53.56 177 GLU A N 1
ATOM 1455 C CA . GLU A 1 177 ? -17.693 -4.802 23.274 1.00 53.56 177 GLU A CA 1
ATOM 1456 C C . GLU A 1 177 ? -18.763 -5.810 23.687 1.00 53.56 177 GLU A C 1
ATOM 1458 O O . GLU A 1 177 ? -19.893 -5.444 24.016 1.00 53.56 177 GLU A O 1
ATOM 1463 N N . LYS A 1 178 ? -18.436 -7.106 23.631 1.00 46.44 178 LYS A N 1
ATOM 1464 C CA . LYS A 1 178 ? -19.293 -8.113 24.249 1.00 46.44 178 LYS A CA 1
ATOM 1465 C C . LYS A 1 178 ? -19.414 -7.695 25.713 1.00 46.44 178 LYS A C 1
ATOM 1467 O O . LYS A 1 178 ? -18.370 -7.529 26.350 1.00 46.44 178 LYS A O 1
ATOM 1472 N N . PRO A 1 179 ? -20.631 -7.495 26.249 1.00 37.97 179 PRO A N 1
ATOM 1473 C CA . PRO A 1 179 ? -20.777 -7.088 27.633 1.00 37.97 179 PRO A CA 1
ATOM 1474 C C . PRO A 1 179 ? -20.013 -8.083 28.505 1.00 37.97 179 PRO A C 1
ATOM 1476 O O . PRO A 1 179 ? -20.180 -9.297 28.365 1.00 37.97 179 PRO A O 1
ATOM 1479 N N . ASN A 1 180 ? -19.146 -7.561 29.375 1.00 39.22 180 ASN A N 1
ATOM 1480 C CA . ASN A 1 180 ? -18.524 -8.339 30.435 1.00 39.22 180 ASN A CA 1
ATOM 1481 C C . ASN A 1 180 ? -19.650 -8.867 31.327 1.00 39.22 180 ASN A C 1
ATOM 1483 O O . ASN A 1 180 ? -20.102 -8.183 32.245 1.00 39.22 180 ASN A O 1
ATOM 1487 N N . ILE A 1 181 ? -20.141 -10.073 31.047 1.00 45.91 181 ILE A N 1
ATOM 1488 C CA . ILE A 1 181 ? -21.027 -10.779 31.965 1.00 45.91 181 ILE A CA 1
ATOM 1489 C C . ILE A 1 181 ? -20.141 -11.216 33.131 1.00 45.91 181 ILE A C 1
ATOM 1491 O O . ILE A 1 181 ? -19.508 -12.271 33.108 1.00 45.91 181 ILE A O 1
ATOM 1495 N N . VAL A 1 182 ? -20.047 -10.353 34.140 1.00 41.66 182 VAL A N 1
ATOM 1496 C CA . VAL A 1 182 ? -19.475 -10.688 35.441 1.00 41.66 182 VAL A CA 1
ATOM 1497 C C . VAL A 1 182 ? -20.438 -11.673 36.097 1.00 41.66 182 VAL A C 1
ATOM 1499 O O . VAL A 1 182 ? -21.474 -11.285 36.631 1.00 41.66 182 VAL A O 1
ATOM 1502 N N . TYR A 1 183 ? -20.120 -12.965 36.042 1.00 40.09 183 TYR A N 1
ATOM 1503 C CA . TYR A 1 183 ? -20.828 -13.968 36.831 1.00 40.09 183 TYR A CA 1
ATOM 1504 C C . TYR A 1 183 ? -20.494 -13.750 38.314 1.00 40.09 183 TYR A C 1
ATOM 1506 O O . TYR A 1 183 ? -19.461 -14.205 38.805 1.00 40.09 183 TYR A O 1
ATOM 1514 N N . GLN A 1 184 ? -21.361 -13.040 39.042 1.00 36.88 184 GLN A N 1
ATOM 1515 C CA . GLN A 1 184 ? -21.345 -13.031 40.505 1.00 36.88 184 GLN A CA 1
ATOM 1516 C C . GLN A 1 184 ? -21.776 -14.412 41.016 1.00 36.88 184 GLN A C 1
ATOM 1518 O O . GLN A 1 184 ? -22.960 -14.702 41.168 1.00 36.88 184 GLN A O 1
ATOM 1523 N N . TYR A 1 185 ? -20.802 -15.280 41.284 1.00 33.28 185 TYR A N 1
ATOM 1524 C CA . TYR A 1 185 ? -21.020 -16.511 42.034 1.00 33.28 185 TYR A CA 1
ATOM 1525 C C . TYR A 1 185 ? -21.105 -16.185 43.529 1.00 33.28 185 TYR A C 1
ATOM 1527 O O . TYR A 1 185 ? -20.086 -15.979 44.190 1.00 33.28 185 TYR A O 1
ATOM 1535 N N . HIS A 1 186 ? -22.317 -16.175 44.087 1.00 32.56 186 HIS A N 1
ATOM 1536 C CA . HIS A 1 186 ? -22.483 -16.382 45.523 1.00 32.56 186 HIS A CA 1
ATOM 1537 C C . HIS A 1 186 ? -22.200 -17.860 45.830 1.00 32.56 186 HIS A C 1
ATOM 1539 O O . HIS A 1 186 ? -22.949 -18.758 45.456 1.00 32.56 186 HIS A O 1
ATOM 1545 N N . SER A 1 187 ? -21.054 -18.078 46.475 1.00 32.44 187 SER A N 1
ATOM 1546 C CA . SER A 1 187 ? -20.583 -19.336 47.059 1.00 32.44 187 SER A CA 1
ATOM 1547 C C . SER A 1 187 ? -21.685 -20.014 47.873 1.00 32.44 187 SER A C 1
ATOM 1549 O O . SER A 1 187 ? -22.229 -19.336 48.733 1.00 32.44 187 SER A O 1
ATOM 1551 N N . TRP A 1 188 ? -21.919 -21.318 47.680 1.00 32.94 188 TRP A N 1
ATOM 1552 C CA . TRP A 1 188 ? -21.617 -22.362 48.676 1.00 32.94 188 TRP A CA 1
ATOM 1553 C C . TRP A 1 188 ? -21.391 -23.700 47.952 1.00 32.94 188 TRP A C 1
ATOM 1555 O O . TRP A 1 188 ? -22.319 -24.282 47.405 1.00 32.94 188 TRP A O 1
ATOM 1565 N N . GLY A 1 189 ? -20.139 -24.167 47.982 1.00 36.97 189 GLY A N 1
ATOM 1566 C CA . GLY A 1 189 ? -19.749 -25.570 47.813 1.00 36.97 189 GLY A CA 1
ATOM 1567 C C . GLY A 1 189 ? -19.860 -26.181 46.414 1.00 36.97 189 GLY A C 1
ATOM 1568 O O . GLY A 1 189 ? -20.897 -26.718 46.055 1.00 36.97 189 GLY A O 1
ATOM 1569 N N . ILE A 1 190 ? -18.743 -26.222 45.682 1.00 30.00 190 ILE A N 1
ATOM 1570 C CA . ILE A 1 190 ? -18.008 -27.446 45.294 1.00 30.00 190 ILE A CA 1
ATOM 1571 C C . ILE A 1 190 ? -16.807 -27.019 44.433 1.00 30.00 190 ILE A C 1
ATOM 1573 O O . ILE A 1 190 ? -16.877 -26.093 43.632 1.00 30.00 190 ILE A O 1
ATOM 1577 N N . PHE A 1 191 ? -15.688 -27.686 44.699 1.00 33.56 191 PHE A N 1
ATOM 1578 C CA . PHE A 1 191 ? -14.361 -27.562 44.109 1.00 33.56 191 PHE A CA 1
ATOM 1579 C C . PHE A 1 191 ? -14.297 -27.032 42.668 1.00 33.56 191 PHE A C 1
ATOM 1581 O O . PHE A 1 191 ? -14.761 -27.645 41.711 1.00 33.56 191 PHE A O 1
ATOM 1588 N N . SER A 1 192 ? -13.588 -25.914 42.548 1.00 39.53 192 SER A N 1
ATOM 1589 C CA . SER A 1 192 ? -12.911 -25.436 41.352 1.00 39.53 192 SER A CA 1
ATOM 1590 C C . SER A 1 192 ? -11.966 -26.488 40.771 1.00 39.53 192 SER A C 1
ATOM 1592 O O . SER A 1 192 ? -11.194 -27.075 41.528 1.00 39.53 192 SER A O 1
ATOM 1594 N N . CYS A 1 193 ? -11.938 -26.603 39.440 1.00 36.41 193 CYS A N 1
ATOM 1595 C CA . CYS A 1 193 ? -10.696 -26.532 38.668 1.00 36.41 193 CYS A CA 1
ATOM 1596 C C . CYS A 1 193 ? -10.969 -26.310 37.162 1.00 36.41 193 CYS A C 1
ATOM 1598 O O . CYS A 1 193 ? -11.522 -27.169 36.488 1.00 36.41 193 CYS A O 1
ATOM 1600 N N . TYR A 1 194 ? -10.484 -25.157 36.684 1.00 32.03 194 TYR A N 1
ATOM 1601 C CA . TYR A 1 194 ? -9.947 -24.863 35.347 1.00 32.03 194 TYR A CA 1
ATOM 1602 C C . TYR A 1 194 ? -10.871 -24.827 34.117 1.00 32.03 194 TYR A C 1
ATOM 1604 O O . TYR A 1 194 ? -11.063 -25.807 33.410 1.00 32.03 194 TYR A O 1
ATOM 1612 N N . GLY A 1 195 ? -11.289 -23.601 33.785 1.00 36.50 195 GLY A N 1
ATOM 1613 C CA . GLY A 1 195 ? -11.674 -23.164 32.441 1.00 36.50 195 GLY A CA 1
ATOM 1614 C C . GLY A 1 195 ? -10.741 -22.054 31.949 1.00 36.50 195 GLY A C 1
ATOM 1615 O O . GLY A 1 195 ? -11.183 -20.946 31.664 1.00 36.50 195 GLY A O 1
ATOM 1616 N N . SER A 1 196 ? -9.435 -22.324 31.913 1.00 45.41 196 SER A N 1
ATOM 1617 C CA . SER A 1 196 ? -8.522 -21.645 30.995 1.00 45.41 196 SER A CA 1
ATOM 1618 C C . SER A 1 196 ? -8.230 -22.609 29.844 1.00 45.41 196 SER A C 1
ATOM 1620 O O . SER A 1 196 ? -7.961 -23.783 30.076 1.00 45.41 196 SER A O 1
ATOM 1622 N N . ILE A 1 197 ? -8.272 -22.079 28.616 1.00 39.84 197 ILE A N 1
ATOM 1623 C CA . ILE A 1 197 ? -8.099 -22.770 27.324 1.00 39.84 197 ILE A CA 1
ATOM 1624 C C . ILE A 1 197 ? -9.367 -23.512 26.854 1.00 39.84 197 ILE A C 1
ATOM 1626 O O . ILE A 1 197 ? -9.548 -24.706 27.072 1.00 39.84 197 ILE A O 1
ATOM 1630 N N . ASN A 1 198 ? -10.230 -22.784 26.137 1.00 33.34 198 ASN A N 1
ATOM 1631 C CA . ASN A 1 198 ? -11.313 -23.354 25.333 1.00 33.34 198 ASN A CA 1
ATOM 1632 C C . ASN A 1 198 ? -10.725 -24.168 24.167 1.00 33.34 198 ASN A C 1
ATOM 1634 O O . ASN A 1 198 ? -10.528 -23.646 23.072 1.00 33.34 198 ASN A O 1
ATOM 1638 N N . TYR A 1 199 ? -10.461 -25.451 24.398 1.00 40.66 199 TYR A N 1
ATOM 1639 C CA . TYR A 1 199 ? -10.690 -26.460 23.371 1.00 40.66 199 TYR A CA 1
ATOM 1640 C C . TYR A 1 199 ? -12.132 -26.931 23.547 1.00 40.66 199 TYR A C 1
ATOM 1642 O O . TYR A 1 199 ? -12.463 -27.599 24.526 1.00 40.66 199 TYR A O 1
ATOM 1650 N N . ASP A 1 200 ? -13.002 -26.523 22.628 1.00 39.88 200 ASP A N 1
ATOM 1651 C CA . ASP A 1 200 ? -14.386 -26.983 22.564 1.00 39.88 200 ASP A CA 1
ATOM 1652 C C . ASP A 1 200 ? -14.396 -28.501 22.308 1.00 39.88 200 ASP A C 1
ATOM 1654 O O . ASP A 1 200 ? -14.175 -28.959 21.189 1.00 39.88 200 ASP A O 1
ATOM 1658 N N . PHE A 1 201 ? -14.640 -29.301 23.350 1.00 47.28 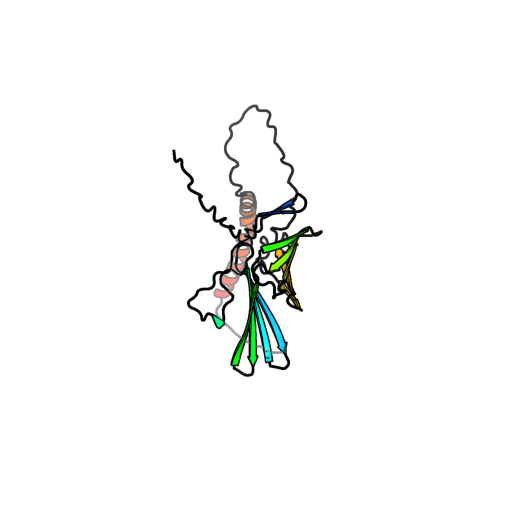201 PHE A N 1
ATOM 1659 C CA . PHE A 1 201 ? -14.844 -30.756 23.248 1.00 47.28 201 PHE A CA 1
ATOM 1660 C C . PHE A 1 201 ? -16.307 -31.139 22.964 1.00 47.28 201 PHE A C 1
ATOM 1662 O O . PHE A 1 201 ? -16.642 -32.325 22.909 1.00 47.28 201 PHE A O 1
ATOM 1669 N N . TYR A 1 202 ? -17.178 -30.158 22.711 1.00 47.97 202 TYR A N 1
ATOM 1670 C CA . TYR A 1 202 ? -18.563 -30.409 22.313 1.00 47.97 202 TYR A CA 1
ATOM 1671 C C . TYR A 1 202 ? -18.762 -31.096 20.942 1.00 47.97 202 TYR A C 1
ATOM 1673 O O . TYR A 1 202 ? -19.769 -31.791 20.810 1.00 47.97 202 TYR A O 1
ATOM 1681 N N . PRO A 1 203 ? -17.851 -31.044 19.939 1.00 47.91 203 PRO A N 1
ATOM 1682 C CA . PRO A 1 203 ? -18.079 -31.774 18.695 1.00 47.91 203 PRO A CA 1
ATOM 1683 C C . PRO A 1 203 ? -17.671 -33.254 18.786 1.00 47.91 203 PRO A C 1
ATOM 1685 O O . PRO A 1 203 ? -18.103 -34.051 17.954 1.00 47.91 203 PRO A O 1
ATOM 1688 N N . PHE A 1 204 ? -16.881 -33.681 19.783 1.00 52.25 204 PHE A N 1
ATOM 1689 C CA . PHE A 1 204 ? -16.396 -35.069 19.838 1.00 52.25 204 PHE A CA 1
ATOM 1690 C C . PHE A 1 204 ? -17.479 -36.056 20.296 1.00 52.25 204 PHE A C 1
ATOM 1692 O O . PHE A 1 204 ? -17.578 -37.154 19.755 1.00 52.25 204 PHE A O 1
ATOM 1699 N N . THR A 1 205 ? -18.343 -35.675 21.241 1.00 55.34 205 THR A N 1
ATOM 1700 C CA . THR A 1 205 ? -19.409 -36.563 21.742 1.00 55.34 205 THR A CA 1
ATOM 1701 C C . THR A 1 205 ? -20.513 -36.797 20.702 1.00 55.34 205 THR A C 1
ATOM 1703 O O . THR A 1 205 ? -21.021 -37.915 20.593 1.00 55.34 205 THR A O 1
ATOM 1706 N N . GLU A 1 206 ? -20.825 -35.791 19.880 1.00 52.84 206 GLU A N 1
ATOM 1707 C CA . GLU A 1 206 ? -21.694 -35.916 18.698 1.00 52.84 206 GLU A CA 1
ATOM 1708 C C . GLU A 1 206 ? -21.028 -36.748 17.588 1.00 52.84 206 GLU A C 1
ATOM 1710 O O . GLU A 1 206 ? -21.665 -37.620 16.993 1.00 52.84 206 GLU A O 1
ATOM 1715 N N . THR A 1 207 ? -19.720 -36.568 17.362 1.00 61.00 207 THR A N 1
ATOM 1716 C CA . THR A 1 207 ? -18.968 -37.352 16.366 1.00 61.00 207 THR A CA 1
ATOM 1717 C C . THR A 1 207 ? -18.896 -38.835 16.749 1.00 61.00 207 THR A C 1
ATOM 1719 O O . THR A 1 207 ? -19.096 -39.695 15.893 1.00 61.00 207 THR A O 1
ATOM 1722 N N . VAL A 1 208 ? -18.702 -39.165 18.033 1.00 61.09 208 VAL A N 1
ATOM 1723 C CA . VAL A 1 208 ? -18.699 -40.559 18.519 1.00 61.09 208 VAL A CA 1
ATOM 1724 C C . VAL A 1 208 ? -20.091 -41.192 18.424 1.00 61.09 208 VAL A C 1
ATOM 1726 O O . VAL A 1 208 ? -20.201 -42.358 18.045 1.00 61.09 208 VAL A O 1
ATOM 1729 N N . LYS A 1 209 ? -21.168 -40.435 18.684 1.00 60.81 209 LYS A N 1
ATOM 1730 C CA . LYS A 1 209 ? -22.544 -40.927 18.479 1.00 60.81 209 LYS A CA 1
ATOM 1731 C C . LYS A 1 209 ? -22.849 -41.222 17.007 1.00 60.81 209 LYS A C 1
ATOM 1733 O O . LYS A 1 209 ? -23.542 -42.196 16.720 1.00 60.81 209 LYS A O 1
ATOM 1738 N N . ASN A 1 210 ? -22.291 -40.440 16.082 1.00 57.94 210 ASN A N 1
ATOM 1739 C CA . ASN A 1 210 ? -22.526 -40.598 14.644 1.00 57.94 210 ASN A CA 1
ATOM 1740 C C . ASN A 1 210 ? -21.517 -41.520 13.930 1.00 57.94 210 ASN A C 1
ATOM 1742 O O . ASN A 1 210 ? -21.739 -41.900 12.779 1.00 57.94 210 ASN A O 1
ATOM 1746 N N . PHE A 1 211 ? -20.455 -41.959 14.612 1.00 69.12 211 PHE A N 1
ATOM 1747 C CA . PHE A 1 211 ? -19.435 -42.869 14.074 1.00 69.12 211 PHE A CA 1
ATOM 1748 C C . PHE A 1 211 ? -20.026 -44.207 13.595 1.00 69.12 211 PHE A C 1
ATOM 1750 O O . PHE A 1 211 ? -19.606 -44.750 12.575 1.00 69.12 211 PHE A O 1
ATOM 1757 N N . SER A 1 212 ? -21.067 -44.702 14.275 1.00 62.47 212 SER A N 1
ATOM 1758 C CA . SER A 1 212 ? -21.779 -45.933 13.894 1.00 62.47 212 SER A CA 1
ATOM 1759 C C . SER A 1 212 ? -22.426 -45.843 12.501 1.00 62.47 212 SER A C 1
ATOM 1761 O O . SER A 1 212 ? -22.432 -46.821 11.753 1.00 62.47 212 SER A O 1
ATOM 1763 N N . TYR A 1 213 ? -22.911 -44.660 12.107 1.00 57.16 213 TYR A N 1
ATOM 1764 C CA . TYR A 1 213 ? -23.518 -44.452 10.789 1.00 57.16 213 TYR A CA 1
ATOM 1765 C C . TYR A 1 213 ? -22.464 -44.371 9.675 1.00 57.16 213 TYR A C 1
ATOM 1767 O O . TYR A 1 213 ? -22.659 -44.962 8.617 1.00 57.16 213 TYR A O 1
ATOM 1775 N N . TYR A 1 214 ? -21.308 -43.752 9.939 1.00 58.72 214 TYR A N 1
ATOM 1776 C CA . TYR A 1 214 ? -20.201 -43.676 8.976 1.00 58.72 214 TYR A CA 1
ATOM 1777 C C . TYR A 1 214 ? -19.597 -45.049 8.634 1.00 58.72 214 TYR A C 1
ATOM 1779 O O . TYR A 1 214 ? -19.272 -45.313 7.476 1.00 58.72 214 TYR A O 1
ATOM 1787 N N . PHE A 1 215 ? -19.483 -45.958 9.609 1.00 61.38 215 PHE A N 1
ATOM 1788 C CA . PHE A 1 215 ? -18.968 -47.312 9.352 1.00 61.38 215 PHE A CA 1
ATOM 1789 C C . PHE A 1 215 ? -19.940 -48.184 8.556 1.00 61.38 215 PHE A C 1
ATOM 1791 O O . PHE A 1 215 ? -19.511 -49.081 7.826 1.00 61.38 215 PHE A O 1
ATOM 1798 N N . LYS A 1 216 ? -21.243 -47.913 8.665 1.00 55.97 216 LYS A N 1
ATOM 1799 C CA . LYS A 1 216 ? -22.268 -48.672 7.950 1.00 55.97 216 LYS A CA 1
ATOM 1800 C C . LYS A 1 216 ? -22.208 -48.416 6.439 1.00 55.97 216 LYS A C 1
ATOM 1802 O O . LYS A 1 216 ? -22.303 -49.377 5.680 1.00 55.97 216 LYS A O 1
ATOM 1807 N N . ASP A 1 217 ? -21.926 -47.178 6.026 1.00 58.19 217 ASP A N 1
ATOM 1808 C CA . ASP A 1 217 ? -21.771 -46.811 4.610 1.00 58.19 217 ASP A CA 1
ATOM 1809 C C . ASP A 1 217 ? -20.449 -47.312 3.998 1.00 58.19 217 ASP A C 1
ATOM 1811 O O . ASP A 1 217 ? -20.444 -47.835 2.876 1.00 58.19 217 ASP A O 1
ATOM 1815 N N . TYR A 1 218 ? -19.341 -47.260 4.751 1.00 59.91 218 TYR A N 1
ATOM 1816 C CA . TYR A 1 218 ? -18.060 -47.845 4.321 1.00 59.91 218 TYR A CA 1
ATOM 1817 C C . TYR A 1 218 ? -18.138 -49.371 4.161 1.00 59.91 218 TYR A C 1
ATOM 1819 O O . TYR A 1 218 ? -17.562 -49.932 3.226 1.00 59.91 218 TYR A O 1
ATOM 1827 N N . GLY A 1 219 ? -18.896 -50.050 5.029 1.00 58.62 219 GLY A N 1
ATOM 1828 C CA . GLY A 1 219 ? -19.143 -51.488 4.922 1.00 58.62 219 GLY A CA 1
ATOM 1829 C C . GLY A 1 219 ? -19.857 -51.868 3.622 1.00 58.62 219 GLY A C 1
ATOM 1830 O O . GLY A 1 219 ? -19.450 -52.815 2.949 1.00 58.62 219 GLY A O 1
ATOM 1831 N N . SER A 1 220 ? -20.872 -51.103 3.210 1.00 58.44 220 SER A N 1
ATOM 1832 C CA . SER A 1 220 ? -21.566 -51.333 1.935 1.00 58.44 220 SER A CA 1
ATOM 1833 C C . SER A 1 220 ? -20.679 -51.110 0.707 1.00 58.44 220 SER A C 1
ATOM 1835 O O . SER A 1 220 ? -20.789 -51.876 -0.251 1.00 58.44 220 SER A O 1
ATOM 1837 N N . GLN A 1 221 ? -19.771 -50.127 0.737 1.00 59.88 221 GLN A N 1
ATOM 1838 C CA . GLN A 1 221 ? -18.835 -49.875 -0.369 1.00 59.88 221 GLN A CA 1
ATOM 1839 C C . GLN A 1 221 ? -17.735 -50.943 -0.478 1.00 59.88 221 GLN A C 1
ATOM 1841 O O . GLN A 1 221 ? -17.317 -51.301 -1.578 1.00 59.88 221 GLN A O 1
ATOM 1846 N N . LEU A 1 222 ? -17.295 -51.518 0.645 1.00 56.28 222 LEU A N 1
ATOM 1847 C CA . LEU A 1 222 ? -16.355 -52.642 0.633 1.00 56.28 222 LEU A CA 1
ATOM 1848 C C . LEU A 1 222 ? -17.009 -53.935 0.136 1.00 56.28 222 LEU A C 1
ATOM 1850 O O . LEU A 1 222 ? -16.367 -54.704 -0.576 1.00 56.28 222 LEU A O 1
ATOM 1854 N N . ILE A 1 223 ? -18.289 -54.168 0.444 1.00 60.16 223 ILE A N 1
ATOM 1855 C CA . ILE A 1 223 ? -19.020 -55.334 -0.073 1.00 60.16 223 ILE A CA 1
ATOM 1856 C C . ILE A 1 223 ? -19.200 -55.238 -1.594 1.00 60.16 223 ILE A C 1
ATOM 1858 O O . ILE A 1 223 ? -19.018 -56.246 -2.276 1.00 60.16 223 ILE A O 1
ATOM 1862 N N . SER A 1 224 ? -19.501 -54.060 -2.153 1.00 57.97 224 SER A N 1
ATOM 1863 C CA . SER A 1 224 ? -19.588 -53.889 -3.612 1.00 57.97 224 SER A CA 1
ATOM 1864 C C . SER A 1 224 ? -18.225 -54.026 -4.298 1.00 57.97 224 SER A C 1
ATOM 1866 O O . SER A 1 224 ? -18.138 -54.702 -5.324 1.00 57.97 224 SER A O 1
ATOM 1868 N N . PHE A 1 225 ? -17.152 -53.502 -3.699 1.00 59.41 225 PHE A N 1
ATOM 1869 C CA . PHE A 1 225 ? -15.788 -53.658 -4.216 1.00 59.41 225 PHE A CA 1
ATOM 1870 C C . PHE A 1 225 ? -15.306 -55.119 -4.181 1.00 59.41 225 PHE A C 1
ATOM 1872 O O . PHE A 1 225 ? -14.776 -55.634 -5.164 1.00 59.41 225 PHE A O 1
ATOM 1879 N N . VAL A 1 226 ? -15.562 -55.846 -3.088 1.00 59.16 226 VAL A N 1
ATOM 1880 C CA . VAL A 1 226 ? -15.215 -57.274 -2.974 1.00 59.16 226 VAL A CA 1
ATOM 1881 C C . VAL A 1 226 ? -16.065 -58.137 -3.913 1.00 59.16 226 VAL A C 1
ATOM 1883 O O . VAL A 1 226 ? -15.558 -59.113 -4.466 1.00 59.16 226 VAL A O 1
ATOM 1886 N N . LYS A 1 227 ? -17.332 -57.775 -4.158 1.00 56.38 227 LYS A N 1
ATOM 1887 C CA . LYS A 1 227 ? -18.183 -58.466 -5.140 1.00 56.38 227 LYS A CA 1
ATOM 1888 C C . LYS A 1 227 ? -17.689 -58.250 -6.577 1.00 56.38 227 LYS A C 1
ATOM 1890 O O . LYS A 1 227 ? -17.746 -59.183 -7.367 1.00 56.38 227 LYS A O 1
ATOM 1895 N N . GLN A 1 228 ? -17.122 -57.080 -6.881 1.00 54.91 228 GLN A N 1
ATOM 1896 C CA . GLN A 1 228 ? -16.512 -56.774 -8.180 1.00 54.91 228 GLN A CA 1
ATOM 1897 C C . GLN A 1 228 ? -15.190 -57.525 -8.427 1.00 54.91 228 GLN A C 1
ATOM 1899 O O . GLN A 1 228 ? -14.867 -57.834 -9.568 1.00 54.91 228 GLN A O 1
ATOM 1904 N N . ILE A 1 229 ? -14.439 -57.864 -7.374 1.00 56.59 229 ILE A N 1
ATOM 1905 C CA . ILE A 1 229 ? -13.162 -58.596 -7.485 1.00 56.59 229 ILE A CA 1
ATOM 1906 C C . ILE A 1 229 ? -13.368 -60.120 -7.616 1.00 56.59 229 ILE A C 1
ATOM 1908 O O . ILE A 1 229 ? -12.472 -60.828 -8.074 1.00 56.59 229 ILE A O 1
ATOM 1912 N N . ARG A 1 230 ? -14.540 -60.654 -7.237 1.00 45.91 230 ARG A N 1
ATOM 1913 C CA . ARG A 1 230 ? -14.781 -62.108 -7.158 1.00 45.91 230 ARG A CA 1
ATOM 1914 C C . ARG A 1 230 ? -15.317 -62.760 -8.442 1.00 45.91 230 ARG A C 1
ATOM 1916 O O . ARG A 1 230 ? -15.453 -63.980 -8.458 1.00 45.91 230 ARG A O 1
ATOM 1923 N N . GLU A 1 231 ? -15.573 -62.005 -9.510 1.00 49.69 231 GLU A N 1
ATOM 1924 C CA . GLU A 1 231 ? -16.017 -62.559 -10.800 1.00 49.69 231 GLU A CA 1
ATOM 1925 C C . GLU A 1 231 ? -15.024 -62.234 -11.932 1.00 49.69 231 GLU A C 1
ATOM 1927 O O . GLU A 1 231 ? -14.897 -61.073 -12.325 1.00 49.69 231 GLU A O 1
ATOM 1932 N N . PRO A 1 232 ? -14.315 -63.231 -12.499 1.00 41.50 232 PRO A N 1
ATOM 1933 C CA . PRO A 1 232 ? -13.512 -63.029 -13.694 1.00 41.50 232 PRO A CA 1
ATOM 1934 C C . PRO A 1 232 ? -14.333 -63.279 -14.974 1.00 41.50 232 PRO A C 1
ATOM 1936 O O . PRO A 1 232 ? -14.735 -64.404 -15.246 1.00 41.50 232 PRO A O 1
ATOM 1939 N N . SER A 1 233 ? -14.443 -62.221 -15.792 1.00 42.22 233 SER A N 1
ATOM 1940 C CA . SER A 1 233 ? -14.654 -62.188 -17.258 1.00 42.22 233 SER A CA 1
ATOM 1941 C C . SER A 1 233 ? -15.963 -62.745 -17.850 1.00 42.22 233 SER A C 1
ATOM 1943 O O . SER A 1 233 ? -16.241 -63.927 -17.725 1.00 42.22 233 SER A O 1
ATOM 1945 N N . TYR A 1 234 ? -16.661 -61.944 -18.674 1.00 35.59 234 TYR A N 1
ATOM 1946 C CA . TYR A 1 234 ? -16.750 -62.122 -20.146 1.00 35.59 234 TYR A CA 1
ATOM 1947 C C . TYR A 1 234 ? -17.672 -61.072 -20.809 1.00 35.59 234 TYR A C 1
ATOM 1949 O O . TYR A 1 234 ? -18.794 -60.906 -20.360 1.00 35.59 234 TYR A O 1
ATOM 1957 N N . ARG A 1 235 ? -17.190 -60.468 -21.922 1.00 35.19 235 ARG A N 1
ATOM 1958 C CA . ARG A 1 235 ? -17.906 -59.909 -23.112 1.00 35.19 235 ARG A CA 1
ATOM 1959 C C . ARG A 1 235 ? -19.148 -59.017 -22.883 1.00 35.19 235 ARG A C 1
ATOM 1961 O O . ARG A 1 235 ? -20.080 -59.388 -22.203 1.00 35.19 235 ARG A O 1
ATOM 1968 N N . GLY A 1 236 ? -19.339 -57.888 -23.554 1.00 31.72 236 GLY A N 1
ATOM 1969 C CA . GLY A 1 236 ? -18.792 -57.367 -24.799 1.00 31.72 236 GLY A CA 1
ATOM 1970 C C . GLY A 1 236 ? -19.647 -56.164 -25.229 1.00 31.72 236 GLY A C 1
ATOM 1971 O O . GLY A 1 236 ? -20.735 -55.946 -24.702 1.00 31.72 236 GLY A O 1
ATOM 1972 N N . TYR A 1 237 ? -19.123 -55.374 -26.160 1.00 41.19 237 TYR A N 1
ATOM 1973 C CA . TYR A 1 237 ? -19.791 -54.230 -26.775 1.00 41.19 237 TYR A CA 1
ATOM 1974 C C . TYR A 1 237 ? -21.126 -54.609 -27.431 1.00 41.19 237 TYR A C 1
ATOM 1976 O O . TYR A 1 237 ? -21.172 -55.583 -28.181 1.00 41.19 237 TYR A O 1
ATOM 1984 N N . THR A 1 238 ? -22.140 -53.752 -27.288 1.00 36.59 238 THR A N 1
ATOM 1985 C CA . THR A 1 238 ? -23.093 -53.476 -28.372 1.00 36.59 238 THR A CA 1
ATOM 1986 C C . THR A 1 238 ? -23.378 -51.980 -28.429 1.00 36.59 238 THR A C 1
ATOM 1988 O O . THR A 1 238 ? -23.855 -51.389 -27.464 1.00 36.59 238 THR A O 1
ATOM 1991 N N . SER A 1 239 ? -23.070 -51.387 -29.574 1.00 37.97 239 SER A N 1
ATOM 1992 C CA . SER A 1 239 ? -23.607 -50.119 -30.055 1.00 37.97 239 SER A CA 1
ATOM 1993 C C . SER A 1 239 ? -25.102 -50.236 -30.362 1.00 37.97 239 SER A C 1
ATOM 1995 O O . SER A 1 239 ? -25.492 -51.232 -30.974 1.00 37.97 239 SER A O 1
ATOM 1997 N N . ILE A 1 240 ? -25.880 -49.213 -30.003 1.00 40.91 240 ILE A N 1
ATOM 1998 C CA . ILE A 1 240 ? -26.741 -48.358 -30.850 1.00 40.91 240 ILE A CA 1
ATOM 1999 C C . ILE A 1 240 ? -27.037 -47.103 -30.024 1.00 40.91 240 ILE A C 1
ATOM 2001 O O . ILE A 1 240 ? -27.341 -47.264 -28.821 1.00 40.91 240 ILE A O 1
#

Secondary structure (DSSP, 8-state):
----------------------SEEEETTEEEE-GGG-S-EEEEEEEEETTEEEEEEEEE-SSS-----TTS-TTSSPPTT-SEEEEEEEEETTEEEEEEEEEE-EEEEEEEEETTEEEEEEEESS-TT---EEEEEEEE-TTBTTTB---PPEEEEEETTEEEEEEEESTTS---------------S-------S----HHHHHHHHHHHHHHHHHHHHHHHHHHHHS----------

Organism: Pneumocystis jirovecii (strain RU7) (NCBI:txid1408657)

Radius of gyration: 31.15 Å; Cα contacts (8 Å, |Δi|>4): 364; chains: 1; bounding box: 66×104×80 Å

Solvent-accessible surface area (backbone atoms only — not comparable to full-atom values): 14868 Å² total; per-residue (Å²): 140,87,80,86,85,85,84,79,82,80,76,78,77,78,74,80,75,77,50,72,60,65,42,62,48,72,56,96,92,41,81,38,54,46,64,94,59,64,51,82,42,76,37,76,47,76,48,81,53,101,78,34,43,35,40,36,40,32,43,36,22,70,56,48,59,41,78,69,69,84,87,53,65,76,91,82,51,52,60,75,56,16,24,34,30,38,41,34,32,40,39,42,101,88,46,81,43,80,77,48,73,42,59,36,27,60,55,48,69,52,77,42,84,49,100,58,20,38,37,41,37,39,34,41,58,85,41,97,84,49,75,42,30,39,36,42,38,38,31,43,32,77,50,34,81,74,80,37,88,64,71,66,57,39,83,73,48,74,55,91,52,37,38,35,34,42,29,53,31,39,61,54,42,83,73,76,78,72,78,83,79,76,81,82,76,82,83,81,88,80,86,86,84,85,92,75,80,91,72,81,65,72,63,53,62,57,47,61,68,46,45,66,58,58,52,54,56,53,50,54,52,51,53,55,51,53,58,62,71,72,61,86,84,81,89,78,91,79,91,133

Nearest PDB structures (foldseek):
  4nlm-assembly1_A  TM=2.150E-01  e=4.851E+00  Listeria monocytogenes EGD-e

Mean predicted aligned error: 17.7 Å

Sequence (240 aa):
MYSVLWVLALTGFCKSVFGFFNCNFEVDNVNFDLEALDNIYYVTSLYNSDEGIVNRTWSISLCRKLNFDKKISKEYLCSSGANICGVKTLFRDTELIVENVQGLHFDIYSKYLTNNGLQIFFYNAQFRENNLSAMINFICDEKVGVYYHEHDPKFISYSRSHLQLKWKTNTVCKREEKPNIVYQYHSWGIFSCYGSINYDFYPFTETVKNFSYYFKDYGSQLISFVKQIREPSYRGYTSI

pLDDT: mean 70.79, std 20.24, range [30.0, 95.94]